Protein AF-F4BXW1-F1 (afdb_monomer)

Nearest PDB structures (foldseek):
  4xz7-assembly1_B  TM=4.860E-01  e=7.947E-03  Streptococcus suis
  1fie-assembly1_B  TM=6.203E-01  e=1.538E-01  Homo sapiens
  4kty-assembly2_B  TM=4.541E-01  e=5.961E-02  Homo sapiens
  8z4f-assembly1_A  TM=3.738E-01  e=2.176E-02  Methanobacterium phage psiM2
  6grf-assembly1_A  TM=3.512E-01  e=9.660E-01  Arabidopsis thaliana

Organism: Methanothrix soehngenii (strain ATCC 5969 / DSM 3671 / JCM 10134 / NBRC 1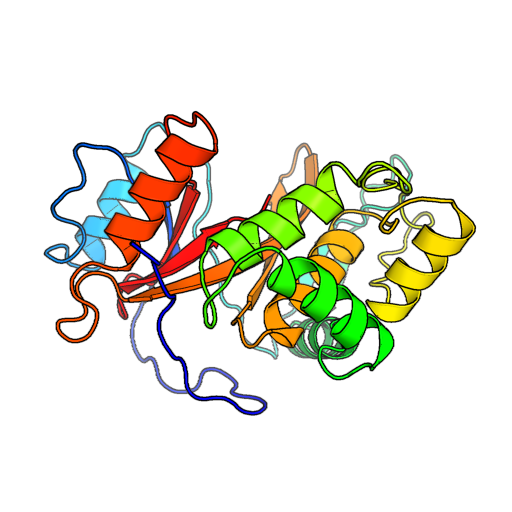03675 / OCM 69 / GP-6) (NCBI:txid990316)

Structure (mmCIF, N/CA/C/O backbone):
data_AF-F4BXW1-F1
#
_entry.id   AF-F4BXW1-F1
#
loop_
_atom_site.group_PDB
_atom_site.id
_atom_site.type_symbol
_atom_site.label_atom_id
_atom_site.label_alt_id
_atom_site.label_comp_id
_atom_site.label_asym_id
_atom_site.label_entity_id
_atom_site.label_seq_id
_atom_site.pdbx_PDB_ins_code
_atom_site.Cartn_x
_atom_site.Cartn_y
_atom_site.Cartn_z
_atom_site.occupancy
_atom_site.B_iso_or_equiv
_atom_site.auth_seq_id
_atom_site.auth_comp_id
_atom_site.auth_asym_id
_atom_site.auth_atom_id
_atom_site.pdbx_PDB_model_num
ATOM 1 N N . MET A 1 1 ? 0.390 -17.591 17.447 1.00 44.81 1 MET A N 1
ATOM 2 C CA . MET A 1 1 ? -1.033 -17.515 17.063 1.00 44.81 1 MET A CA 1
ATOM 3 C C . MET A 1 1 ? -1.053 -16.830 15.711 1.00 44.81 1 MET A C 1
ATOM 5 O O . MET A 1 1 ? -0.528 -15.732 15.636 1.00 44.81 1 MET A O 1
ATOM 9 N N . GLN A 1 2 ? -1.471 -17.510 14.642 1.00 54.12 2 GLN A N 1
ATOM 10 C CA . GLN A 1 2 ? -1.507 -16.909 13.300 1.00 54.12 2 GLN A CA 1
ATOM 11 C C . GLN A 1 2 ? -2.763 -16.050 13.179 1.00 54.12 2 GLN A C 1
ATOM 13 O O . GLN A 1 2 ? -3.851 -16.532 13.490 1.00 54.12 2 GLN A O 1
ATOM 18 N N . ILE A 1 3 ? -2.598 -14.793 12.767 1.00 73.19 3 ILE A N 1
ATOM 19 C CA . ILE A 1 3 ? -3.695 -13.841 12.593 1.00 73.19 3 ILE A CA 1
ATOM 20 C C . ILE A 1 3 ? -3.958 -13.724 11.090 1.00 73.19 3 ILE A C 1
ATOM 22 O O . ILE A 1 3 ? -3.140 -13.188 10.342 1.00 73.19 3 ILE A O 1
ATOM 26 N N . THR A 1 4 ? -5.057 -14.323 10.644 1.00 70.19 4 THR A N 1
ATOM 27 C CA . THR A 1 4 ? -5.521 -14.305 9.249 1.00 70.19 4 THR A CA 1
ATOM 28 C C . THR A 1 4 ? -6.257 -12.996 8.946 1.00 70.19 4 THR A C 1
ATOM 30 O O . THR A 1 4 ? -6.631 -12.300 9.882 1.00 70.19 4 THR A O 1
ATOM 33 N N . MET A 1 5 ? -6.477 -12.649 7.676 1.00 68.88 5 MET A N 1
ATOM 34 C CA . MET A 1 5 ? -7.379 -11.562 7.255 1.00 68.88 5 MET A CA 1
ATOM 35 C C . MET A 1 5 ? -8.730 -12.114 6.765 1.00 68.88 5 MET A C 1
ATOM 37 O O . MET A 1 5 ? -8.841 -13.294 6.411 1.00 68.88 5 MET A O 1
ATOM 41 N N . ALA A 1 6 ? -9.780 -11.287 6.784 1.00 55.44 6 ALA A N 1
ATOM 42 C CA . ALA A 1 6 ? -11.136 -11.702 6.416 1.00 55.44 6 ALA A CA 1
ATOM 43 C C . ALA A 1 6 ? -11.311 -11.921 4.899 1.00 55.44 6 ALA A C 1
ATOM 45 O O . ALA A 1 6 ? -10.621 -11.334 4.071 1.00 55.44 6 ALA A O 1
ATOM 46 N N . HIS A 1 7 ? -12.278 -12.765 4.530 1.00 46.22 7 HIS A N 1
ATOM 47 C CA . HIS A 1 7 ? -12.615 -13.062 3.137 1.00 46.22 7 HIS A CA 1
ATOM 48 C C . HIS A 1 7 ? -13.612 -12.033 2.579 1.00 46.22 7 HIS A C 1
ATOM 50 O O . HIS A 1 7 ? -14.738 -11.948 3.066 1.00 46.22 7 HIS A O 1
ATOM 56 N N . GLY A 1 8 ? -13.234 -11.324 1.513 1.00 38.97 8 GLY A N 1
ATOM 57 C CA . GLY A 1 8 ? -14.170 -10.771 0.528 1.00 38.97 8 GLY A CA 1
ATOM 58 C C . GLY A 1 8 ? -14.282 -11.736 -0.657 1.00 38.97 8 GLY A C 1
ATOM 59 O O . GLY A 1 8 ? -13.282 -12.310 -1.085 1.00 38.97 8 GLY A O 1
ATOM 60 N N . ALA A 1 9 ? -15.486 -11.988 -1.169 1.00 38.12 9 ALA A N 1
ATOM 61 C CA . ALA A 1 9 ? -15.665 -12.843 -2.343 1.00 38.12 9 ALA A CA 1
ATOM 62 C C . ALA A 1 9 ? -15.019 -12.210 -3.597 1.00 38.12 9 ALA A C 1
ATOM 64 O O . ALA A 1 9 ? -15.230 -11.035 -3.881 1.00 38.12 9 ALA A O 1
ATOM 65 N N . ILE A 1 10 ? -14.251 -13.002 -4.352 1.00 34.41 10 ILE A N 1
ATOM 66 C CA . ILE A 1 10 ? -13.549 -12.613 -5.590 1.00 34.41 10 ILE A CA 1
ATOM 67 C C . ILE A 1 10 ? -14.504 -12.717 -6.796 1.00 34.41 10 ILE A C 1
ATOM 69 O O . ILE A 1 10 ? -15.081 -13.786 -6.992 1.00 34.41 10 ILE A O 1
ATOM 73 N N . TRP A 1 11 ? -14.643 -11.655 -7.610 1.00 27.31 11 TRP A N 1
ATOM 74 C CA . TRP A 1 11 ? -14.198 -11.554 -9.027 1.00 27.31 11 TRP A CA 1
ATOM 75 C C . TRP A 1 11 ? -14.825 -10.335 -9.752 1.00 27.31 11 TRP A C 1
ATOM 77 O O . TRP A 1 11 ? -16.035 -10.156 -9.697 1.00 27.31 11 TRP A O 1
ATOM 87 N N . LEU A 1 12 ? -13.986 -9.582 -10.484 1.00 27.08 12 LEU A N 1
ATOM 88 C CA . LEU A 1 12 ? -14.267 -8.685 -11.627 1.00 27.08 12 LEU A CA 1
ATOM 89 C C . LEU A 1 12 ? -15.353 -7.583 -11.497 1.00 27.08 12 LEU A C 1
ATOM 91 O O . LEU A 1 12 ? -16.540 -7.868 -11.407 1.00 27.08 12 LEU A O 1
ATOM 95 N N . CYS A 1 13 ? -14.932 -6.318 -11.652 1.00 31.05 13 CYS A N 1
ATOM 96 C CA . CYS A 1 13 ? -15.749 -5.118 -11.907 1.00 31.05 13 CYS A CA 1
ATOM 97 C C . CYS A 1 13 ? -17.109 -5.042 -11.184 1.00 31.05 13 CYS A C 1
ATOM 99 O O . CYS A 1 13 ? -18.148 -5.381 -11.752 1.00 31.05 13 CYS A O 1
ATOM 101 N N . MET A 1 14 ? -17.135 -4.408 -10.012 1.00 23.27 14 MET A N 1
ATOM 102 C CA . MET A 1 14 ? -18.328 -3.679 -9.588 1.00 23.27 14 MET A CA 1
ATOM 103 C C . MET A 1 14 ? -18.001 -2.205 -9.405 1.00 23.27 14 MET A C 1
ATOM 105 O O . MET A 1 14 ? -17.394 -1.784 -8.428 1.00 23.27 14 MET A O 1
ATOM 109 N N . VAL A 1 15 ? -18.501 -1.423 -10.361 1.00 33.84 15 VAL A N 1
ATOM 110 C CA . VAL A 1 15 ? -19.106 -0.127 -10.064 1.00 33.84 15 VAL A CA 1
ATOM 111 C C . VAL A 1 15 ? -19.947 -0.304 -8.799 1.00 33.84 15 VAL A C 1
ATOM 113 O O . VAL A 1 15 ? -20.854 -1.140 -8.773 1.00 33.84 15 VAL A O 1
ATOM 116 N N . LEU A 1 16 ? -19.632 0.452 -7.750 1.00 26.27 16 LEU A N 1
ATOM 117 C CA . LEU A 1 16 ? -20.419 0.469 -6.526 1.00 26.27 16 LEU A CA 1
ATOM 118 C C . LEU A 1 16 ? -21.815 1.024 -6.870 1.00 26.27 16 LEU A C 1
ATOM 120 O O . LEU A 1 16 ? -21.996 2.224 -7.055 1.00 26.27 16 LEU A O 1
ATOM 124 N N . LEU A 1 17 ? -22.801 0.142 -7.032 1.00 34.06 17 LEU A N 1
ATOM 125 C CA . LEU A 1 17 ? -24.187 0.499 -7.343 1.00 34.06 17 LEU A CA 1
ATOM 126 C C . LEU A 1 17 ? -25.163 -0.159 -6.365 1.00 34.06 17 LEU A C 1
ATOM 128 O O . LEU A 1 17 ? -26.128 -0.748 -6.819 1.00 34.06 17 LEU A O 1
ATOM 132 N N . ILE A 1 18 ? -24.961 -0.032 -5.046 1.00 33.84 18 ILE A N 1
ATOM 133 C CA . ILE A 1 18 ? -26.062 0.200 -4.086 1.00 33.84 18 ILE A CA 1
ATOM 134 C C . ILE A 1 18 ? -25.499 0.872 -2.823 1.00 33.84 18 ILE A C 1
ATOM 136 O O . ILE A 1 18 ? -24.728 0.274 -2.084 1.00 33.84 18 ILE A O 1
ATOM 140 N N . GLY A 1 19 ? -25.932 2.103 -2.564 1.00 28.14 19 GLY A N 1
ATOM 141 C CA . GLY A 1 19 ? -25.645 2.845 -1.340 1.00 28.14 19 GLY A CA 1
ATOM 142 C C . GLY A 1 19 ? -26.381 4.177 -1.364 1.00 28.14 19 GLY A C 1
ATOM 143 O O . GLY A 1 19 ? -25.810 5.216 -1.661 1.00 28.14 19 GLY A O 1
ATOM 144 N N . SER A 1 20 ? -27.695 4.147 -1.146 1.00 38.25 20 SER A N 1
ATOM 145 C CA . SER A 1 20 ? -28.462 5.367 -0.881 1.00 38.25 20 SER A CA 1
ATOM 146 C C . SER A 1 20 ? -28.187 5.783 0.565 1.00 38.25 20 SER A C 1
ATOM 148 O O . SER A 1 20 ? -28.932 5.404 1.462 1.00 38.25 20 SER A O 1
ATOM 150 N N . GLY A 1 21 ? -27.086 6.489 0.804 1.00 36.72 21 GLY A N 1
ATOM 151 C CA . GLY A 1 21 ? -26.692 6.931 2.139 1.00 36.72 21 GLY A CA 1
ATOM 152 C C . GLY A 1 21 ? -25.333 7.613 2.105 1.00 36.72 21 GLY A C 1
ATOM 153 O O . GLY A 1 21 ? -24.470 7.233 1.329 1.00 36.72 21 GLY A O 1
ATOM 154 N N . SER A 1 22 ? -25.171 8.653 2.908 1.00 50.59 22 SER A N 1
ATOM 155 C CA . SER A 1 22 ? -24.004 9.531 3.014 1.00 50.59 22 SER A CA 1
ATOM 156 C C . SER A 1 22 ? -22.764 8.866 3.643 1.00 50.59 22 SER A C 1
ATOM 158 O O . SER A 1 22 ? -22.136 9.485 4.495 1.00 50.59 22 SER A O 1
ATOM 160 N N . ALA A 1 23 ? -22.448 7.616 3.295 1.00 55.94 23 ALA A N 1
ATOM 161 C CA . ALA A 1 23 ? -21.342 6.865 3.888 1.00 55.94 23 ALA A CA 1
ATOM 162 C C . ALA A 1 23 ? -20.007 7.585 3.643 1.00 55.94 23 ALA A C 1
ATOM 164 O O . ALA A 1 23 ? -19.639 7.839 2.493 1.00 55.94 23 ALA A O 1
ATOM 165 N N . ALA A 1 24 ? -19.289 7.918 4.714 1.00 73.06 24 ALA A N 1
ATOM 166 C CA . ALA A 1 24 ? -17.941 8.464 4.639 1.00 73.06 24 ALA A CA 1
ATOM 167 C C . ALA A 1 24 ? -16.903 7.350 4.827 1.00 73.06 24 ALA A C 1
ATOM 169 O O . ALA A 1 24 ? -17.068 6.487 5.691 1.00 73.06 24 ALA A O 1
ATOM 170 N N . ASP A 1 25 ? -15.827 7.392 4.046 1.00 80.69 25 ASP A N 1
ATOM 171 C CA . ASP A 1 25 ? -14.629 6.582 4.257 1.00 80.69 25 ASP A CA 1
ATOM 172 C C . ASP A 1 25 ? -13.573 7.456 4.938 1.00 80.69 25 ASP A C 1
ATOM 174 O O . ASP A 1 25 ? -12.980 8.350 4.322 1.00 80.69 25 ASP A O 1
ATOM 178 N N . VAL A 1 26 ? -13.436 7.292 6.253 1.00 80.19 26 VAL A N 1
ATOM 179 C CA . VAL A 1 26 ? -12.735 8.266 7.095 1.00 80.19 26 VAL A CA 1
ATOM 180 C C . VAL A 1 26 ? -11.395 7.723 7.577 1.00 80.19 26 VAL A C 1
ATOM 182 O O . VAL A 1 26 ? -11.319 6.564 7.995 1.00 80.19 26 VAL A O 1
ATOM 185 N N . PRO A 1 27 ? -10.334 8.553 7.575 1.00 80.81 27 PRO A N 1
ATOM 186 C CA . PRO A 1 27 ? -9.099 8.214 8.257 1.00 80.81 27 PRO A CA 1
ATOM 187 C C . PRO A 1 27 ? -9.386 7.852 9.711 1.00 80.81 27 PRO A C 1
ATOM 189 O O . PRO A 1 27 ? -10.183 8.504 10.390 1.00 80.81 27 PRO A O 1
ATOM 192 N N . PHE A 1 28 ? -8.722 6.814 10.192 1.00 80.50 28 PHE A N 1
ATOM 193 C CA . PHE A 1 28 ? -8.936 6.262 11.512 1.00 80.50 28 PHE A CA 1
ATOM 194 C C . PHE A 1 28 ? -7.615 5.770 12.104 1.00 80.50 28 PHE A C 1
ATOM 196 O O . PHE A 1 28 ? -6.837 5.072 11.452 1.00 80.50 28 PHE A O 1
ATOM 203 N N . VAL A 1 29 ? -7.353 6.131 13.361 1.00 79.81 29 VAL A N 1
ATOM 204 C CA . VAL A 1 29 ? -6.154 5.702 14.090 1.00 79.81 29 VAL A CA 1
ATOM 205 C C . VAL A 1 29 ? -6.587 4.898 15.297 1.00 79.81 29 VAL A C 1
ATOM 207 O O . VAL A 1 29 ? -7.123 5.435 16.268 1.00 79.81 29 VAL A O 1
ATOM 210 N N . PHE A 1 30 ? -6.297 3.604 15.261 1.00 74.25 30 PHE A N 1
ATOM 211 C CA . PHE A 1 30 ? -6.506 2.740 16.410 1.00 74.25 30 PHE A CA 1
ATOM 212 C C . PHE A 1 30 ? -5.462 3.060 17.481 1.00 74.25 30 PHE A C 1
ATOM 214 O O . PHE A 1 30 ? -4.269 2.797 17.311 1.00 74.25 30 PHE A O 1
ATOM 221 N N . ASN A 1 31 ? -5.895 3.568 18.632 1.00 68.19 31 ASN A N 1
ATOM 222 C CA . ASN A 1 31 ? -5.055 3.720 19.822 1.00 68.19 31 ASN A CA 1
ATOM 223 C C . ASN A 1 31 ? -5.553 2.794 20.950 1.00 68.19 31 ASN A C 1
ATOM 225 O O . ASN A 1 31 ? -6.639 2.221 20.861 1.00 68.19 31 ASN A O 1
ATOM 229 N N . GLN A 1 32 ? -4.775 2.646 22.025 1.00 50.38 32 GLN A N 1
ATOM 230 C CA . GLN A 1 32 ? -5.115 1.733 23.131 1.00 50.38 32 GLN A CA 1
ATOM 231 C C . GLN A 1 32 ? -6.463 2.054 23.822 1.00 50.38 32 GLN A C 1
ATOM 233 O O . GLN A 1 32 ? -7.016 1.197 24.502 1.00 50.38 32 GLN A O 1
ATOM 238 N N . SER A 1 33 ? -7.009 3.267 23.655 1.00 52.19 33 SER A N 1
ATOM 239 C CA . SER A 1 33 ? -8.270 3.708 24.276 1.00 52.19 33 SER A CA 1
ATOM 240 C C . SER A 1 33 ? -9.519 3.519 23.401 1.00 52.19 33 SER A C 1
ATOM 242 O O . SER A 1 33 ? -10.632 3.633 23.904 1.00 52.19 33 SER A O 1
ATOM 244 N N . THR A 1 34 ? -9.360 3.193 22.112 1.00 55.53 34 THR A N 1
ATOM 245 C CA . THR A 1 34 ? -10.466 3.080 21.132 1.00 55.53 34 THR A CA 1
ATOM 246 C C . THR A 1 34 ? -11.203 1.735 21.157 1.00 55.53 34 THR A C 1
ATOM 248 O O . THR A 1 34 ? -11.802 1.342 20.161 1.00 55.53 34 THR A O 1
ATOM 251 N N . SER A 1 35 ? -11.235 1.037 22.297 1.00 54.22 35 SER A N 1
ATOM 252 C CA . SER A 1 35 ? -11.815 -0.312 22.474 1.00 54.22 35 SER A CA 1
ATOM 253 C C . SER A 1 35 ? -13.335 -0.433 22.212 1.00 54.22 35 SER A C 1
ATOM 255 O O . SER A 1 35 ? -13.943 -1.452 22.532 1.00 54.22 35 SER A O 1
ATOM 257 N N . GLY A 1 36 ? -13.955 0.592 21.613 1.00 60.47 36 GLY A N 1
ATOM 258 C CA . GLY A 1 36 ? -15.382 0.715 21.326 1.00 60.47 36 GLY A CA 1
ATOM 259 C C . GLY A 1 36 ? -15.772 1.044 19.876 1.00 60.47 36 GLY A C 1
ATOM 260 O O . GLY A 1 36 ? -16.975 1.041 19.632 1.00 60.47 36 GLY A O 1
ATOM 261 N N . VAL A 1 37 ? -14.824 1.255 18.939 1.00 64.69 37 VAL A N 1
ATOM 262 C CA . VAL A 1 37 ? -14.933 0.901 17.494 1.00 64.69 37 VAL A CA 1
ATOM 263 C C . VAL A 1 37 ? -16.311 0.512 16.974 1.00 64.69 37 VAL A C 1
ATOM 265 O O . VAL A 1 37 ? -17.131 1.249 16.434 1.00 64.69 37 VAL A O 1
ATOM 268 N N . ALA A 1 38 ? -16.559 -0.754 17.217 1.00 65.56 38 ALA A N 1
ATOM 269 C CA . ALA A 1 38 ? -17.734 -1.485 16.841 1.00 65.56 38 ALA A CA 1
ATOM 270 C C . ALA A 1 38 ? -19.090 -0.935 17.280 1.00 65.56 38 ALA A C 1
ATOM 272 O O . ALA A 1 38 ? -20.097 -1.177 16.620 1.00 65.56 38 ALA A O 1
ATOM 273 N N . GLY A 1 39 ? -19.133 -0.290 18.444 1.00 70.88 39 GLY A N 1
ATOM 274 C CA . GLY A 1 39 ? -20.351 0.267 19.014 1.00 70.88 39 GLY A CA 1
ATOM 275 C C . GLY A 1 39 ? -20.685 1.645 18.454 1.00 70.88 39 GLY A C 1
ATOM 276 O O . GLY A 1 39 ? -21.735 2.190 18.791 1.00 70.88 39 GLY A O 1
ATOM 277 N N . TYR A 1 40 ? -19.803 2.226 17.636 1.00 77.94 40 TYR A N 1
ATOM 278 C CA . TYR A 1 40 ? -19.973 3.581 17.139 1.00 77.94 40 TYR A CA 1
ATOM 279 C C . TYR A 1 40 ? -20.882 3.616 15.913 1.00 77.94 40 TYR A C 1
ATOM 281 O O . TYR A 1 40 ? -20.725 2.880 14.936 1.00 77.94 40 TYR A O 1
ATOM 289 N N . THR A 1 41 ? -21.827 4.546 15.938 1.00 81.94 41 THR A N 1
ATOM 290 C CA . THR A 1 41 ? -22.593 4.970 14.758 1.00 81.94 41 THR A CA 1
ATOM 291 C C . THR A 1 41 ? -21.678 5.649 13.733 1.00 81.94 41 THR A C 1
ATOM 293 O O . THR A 1 41 ? -20.595 6.108 14.090 1.00 81.94 41 THR A O 1
ATOM 296 N N . SER A 1 42 ? -22.093 5.739 12.465 1.00 81.31 42 SER A N 1
ATOM 297 C CA . SER A 1 42 ? -21.328 6.438 11.413 1.00 81.31 42 SER A CA 1
ATOM 298 C C . SER A 1 42 ? -20.936 7.859 11.849 1.00 81.31 42 SER A C 1
ATOM 300 O O . SER A 1 42 ? -19.764 8.217 11.814 1.00 81.31 42 SER A O 1
ATOM 302 N N . ALA A 1 43 ? -21.886 8.602 12.431 1.00 82.00 43 ALA A N 1
ATOM 303 C CA . ALA A 1 43 ? -21.662 9.953 12.947 1.00 82.00 43 ALA A CA 1
ATOM 304 C C . ALA A 1 43 ? -20.638 10.026 14.093 1.00 82.00 43 ALA A C 1
ATOM 306 O O . ALA A 1 43 ? -19.915 11.009 14.207 1.00 82.00 43 ALA A O 1
ATOM 307 N N . GLN A 1 44 ? -20.565 9.008 14.958 1.00 82.94 44 GLN A N 1
ATOM 308 C CA . GLN A 1 44 ? -19.554 8.970 16.020 1.00 82.94 44 GLN A CA 1
ATOM 309 C C . GLN A 1 44 ? -18.154 8.742 15.451 1.00 82.94 44 GLN A C 1
ATOM 311 O O . GLN A 1 44 ? -17.211 9.365 15.918 1.00 82.94 44 GLN A O 1
ATOM 316 N N . ILE A 1 45 ? -18.021 7.907 14.419 1.00 80.81 45 ILE A N 1
ATOM 317 C CA . ILE A 1 45 ? -16.727 7.691 13.764 1.00 80.81 45 ILE A CA 1
ATOM 318 C C . ILE A 1 45 ? -16.273 8.961 13.023 1.00 80.81 45 ILE A C 1
ATOM 320 O O . ILE A 1 45 ? -15.117 9.358 13.145 1.00 80.81 45 ILE A O 1
ATOM 324 N N . GLU A 1 46 ? -17.176 9.649 12.321 1.00 81.44 46 GLU A N 1
ATOM 325 C CA . GLU A 1 46 ? -16.873 10.951 11.700 1.00 81.44 46 GLU A CA 1
ATOM 326 C C . GLU A 1 46 ? -16.488 12.015 12.745 1.00 81.44 46 GLU A C 1
ATOM 328 O O . GLU A 1 46 ? -15.548 12.792 12.554 1.00 81.44 46 GLU A O 1
ATOM 333 N N . GLN A 1 47 ? -17.183 12.049 13.886 1.00 81.81 47 GLN A N 1
ATOM 334 C CA . GLN A 1 47 ? -16.857 12.961 14.982 1.00 81.81 47 GLN A CA 1
ATOM 335 C C . GLN A 1 47 ? -15.467 12.670 15.572 1.00 81.81 47 GLN A C 1
ATOM 337 O O . GLN A 1 47 ? -14.719 13.600 15.883 1.00 81.81 47 GLN A O 1
ATOM 342 N N . ASP A 1 48 ? -15.099 11.399 15.703 1.00 80.00 48 ASP A N 1
ATOM 343 C CA . ASP A 1 48 ? -13.777 10.988 16.176 1.00 80.00 48 ASP A CA 1
ATOM 344 C C . ASP A 1 48 ? -12.672 11.373 15.187 1.00 80.00 48 ASP A C 1
ATOM 346 O O . ASP A 1 48 ? -11.640 11.899 15.606 1.00 80.00 48 ASP A O 1
ATOM 350 N N . HIS A 1 49 ? -12.901 11.214 13.878 1.00 80.25 49 HIS A N 1
ATOM 351 C CA . HIS A 1 49 ? -11.995 11.726 12.840 1.00 80.25 49 HIS A CA 1
ATOM 352 C C . HIS A 1 49 ? -11.773 13.237 12.989 1.00 80.25 49 HIS A C 1
ATOM 354 O O . HIS A 1 49 ? -10.633 13.686 13.109 1.00 80.25 49 HIS A O 1
ATOM 360 N N . THR A 1 50 ? -12.853 14.022 13.061 1.00 80.62 50 THR A N 1
ATOM 361 C CA . THR A 1 50 ? -12.767 15.495 13.100 1.00 80.62 50 THR A CA 1
ATOM 362 C C . THR A 1 50 ? -12.156 16.051 14.386 1.00 80.62 50 THR A C 1
ATOM 364 O O . THR A 1 50 ? -11.636 17.169 14.389 1.00 80.62 50 THR A O 1
ATOM 367 N N . THR A 1 51 ? -12.219 15.299 15.486 1.00 82.62 51 THR A N 1
ATOM 368 C CA . THR A 1 51 ? -11.677 15.715 16.789 1.00 82.62 51 THR A CA 1
ATOM 369 C C . THR A 1 51 ? -10.308 15.129 17.100 1.00 82.62 51 THR A C 1
ATOM 371 O O . THR A 1 51 ? -9.660 15.592 18.042 1.00 82.62 51 THR A O 1
ATOM 374 N N . SER A 1 52 ? -9.842 14.156 16.313 1.00 80.62 52 SER A N 1
ATOM 375 C CA . SER A 1 52 ? -8.542 13.525 16.497 1.00 80.62 52 SER A CA 1
ATOM 376 C C . SER A 1 52 ? -7.401 14.498 16.170 1.00 80.62 52 SER A C 1
ATOM 378 O O . SER A 1 52 ? -7.262 14.930 15.022 1.00 80.62 52 SER A O 1
ATOM 380 N N . PRO A 1 53 ? -6.512 14.805 17.136 1.00 82.56 53 PRO A N 1
ATOM 381 C CA . PRO A 1 53 ? -5.302 15.579 16.861 1.00 82.56 53 PRO A CA 1
ATOM 382 C C . PRO A 1 53 ? -4.377 14.887 15.851 1.00 82.56 53 PRO A C 1
ATOM 384 O O . PRO A 1 53 ? -3.644 15.559 15.133 1.00 82.56 53 PRO A O 1
ATOM 387 N N . ASP A 1 54 ? -4.431 13.554 15.786 1.00 81.25 54 ASP A N 1
ATOM 388 C CA . ASP A 1 54 ? -3.581 12.729 14.922 1.00 81.25 54 ASP A CA 1
ATOM 389 C C . ASP A 1 54 ? -4.028 12.725 13.460 1.00 81.25 54 ASP A C 1
ATOM 391 O O . ASP A 1 54 ? -3.248 12.371 12.579 1.00 81.25 54 ASP A O 1
ATOM 395 N N . LEU A 1 55 ? -5.280 13.111 13.211 1.00 80.75 55 LEU A N 1
ATOM 396 C CA . LEU A 1 55 ? -5.896 13.170 11.885 1.00 80.75 55 LEU A CA 1
ATOM 397 C C . LEU A 1 55 ? -6.215 14.608 11.468 1.00 80.75 55 LEU A C 1
ATOM 399 O O . LEU A 1 55 ? -6.879 14.840 10.456 1.00 80.75 55 LEU A O 1
ATOM 403 N N . ALA A 1 56 ? -5.727 15.590 12.229 1.00 77.88 56 ALA A N 1
ATOM 404 C CA . ALA A 1 56 ? -5.942 16.995 11.943 1.00 77.88 56 ALA A CA 1
ATOM 405 C C . ALA A 1 56 ? -5.416 17.346 10.541 1.00 77.88 56 ALA A C 1
ATOM 407 O O . ALA A 1 56 ? -4.220 17.278 10.264 1.00 77.88 56 ALA A O 1
ATOM 408 N N . GLY A 1 57 ? -6.331 17.745 9.654 1.00 72.44 57 GLY A N 1
ATOM 409 C CA . GLY A 1 57 ? -6.012 18.099 8.270 1.00 72.44 57 GLY A CA 1
ATOM 410 C C . GLY A 1 57 ? -5.947 16.923 7.291 1.00 72.44 57 GLY A C 1
ATOM 411 O O . GLY A 1 57 ? -5.704 17.169 6.111 1.00 72.44 57 GLY A O 1
ATOM 412 N N . VAL A 1 58 ? -6.198 15.684 7.731 1.00 77.62 58 VAL A N 1
AT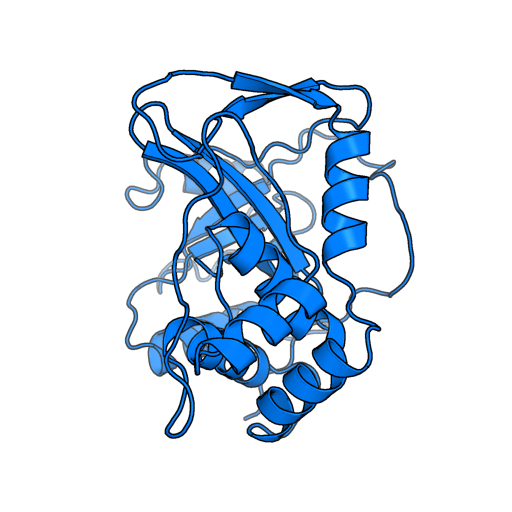OM 413 C CA . VAL A 1 58 ? -6.343 14.528 6.833 1.00 77.62 58 VAL A CA 1
ATOM 414 C C . VAL A 1 58 ? -7.781 14.502 6.300 1.00 77.62 58 VAL A C 1
ATOM 416 O O . VAL A 1 58 ? -8.717 14.354 7.093 1.00 77.62 58 VAL A O 1
ATOM 419 N N . PRO A 1 59 ? -8.000 14.689 4.986 1.00 75.81 59 PRO A N 1
ATOM 420 C CA . PRO A 1 59 ? -9.342 14.705 4.420 1.00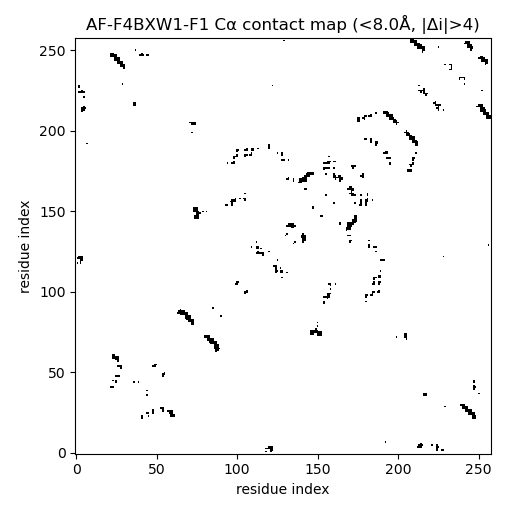 75.81 59 PRO A CA 1
ATOM 421 C C . PRO A 1 59 ? -9.981 13.311 4.437 1.00 75.81 59 PRO A C 1
ATOM 423 O O . PRO A 1 59 ? -9.295 12.295 4.455 1.00 75.81 59 PRO A O 1
ATOM 426 N N . ILE A 1 60 ? -11.312 13.288 4.396 1.00 81.25 60 ILE A N 1
ATOM 427 C CA . ILE A 1 60 ? -12.103 12.076 4.151 1.00 81.25 60 ILE A CA 1
ATOM 428 C C . ILE A 1 60 ? -11.838 11.596 2.718 1.00 81.25 60 ILE A C 1
ATOM 430 O O . ILE A 1 60 ? -11.714 12.420 1.805 1.00 81.25 60 ILE A O 1
ATOM 434 N N . VAL A 1 61 ? -11.774 10.280 2.515 1.00 81.25 61 VAL A N 1
ATOM 435 C CA . VAL A 1 61 ? -11.594 9.687 1.187 1.00 81.25 61 VAL A CA 1
ATOM 436 C C . VAL A 1 61 ? -12.887 9.841 0.391 1.00 81.25 61 VAL A C 1
ATOM 438 O O . VAL A 1 61 ? -13.964 9.410 0.801 1.00 81.25 61 VAL A O 1
ATOM 441 N N . SER A 1 62 ? -12.786 10.475 -0.774 1.00 79.50 62 SER A N 1
ATOM 442 C CA . SER A 1 62 ? -13.893 10.592 -1.722 1.00 79.50 62 SER A CA 1
ATOM 443 C C . SER A 1 62 ? -13.910 9.415 -2.694 1.00 79.50 62 SER A C 1
ATOM 445 O O . SER A 1 62 ? -12.863 9.048 -3.224 1.00 79.50 62 SER A O 1
ATOM 447 N N . SER A 1 63 ? -15.100 8.911 -3.022 1.00 80.50 63 SER A N 1
ATOM 448 C CA . SER A 1 63 ? -15.305 7.899 -4.067 1.00 80.50 63 SER A CA 1
ATOM 449 C C . SER A 1 63 ? -16.092 8.493 -5.244 1.00 80.50 63 SER A C 1
ATOM 451 O O . SER A 1 63 ? -17.302 8.277 -5.333 1.00 80.50 63 SER A O 1
ATOM 453 N N . PRO A 1 64 ? -15.447 9.281 -6.128 1.00 81.69 64 PRO A N 1
ATOM 454 C CA . PRO A 1 64 ? -16.126 9.908 -7.256 1.00 81.69 64 PRO A CA 1
ATOM 455 C C . PRO A 1 64 ? -16.650 8.864 -8.249 1.00 81.69 64 PRO A C 1
ATOM 457 O O . PRO A 1 64 ? -16.086 7.768 -8.412 1.00 81.69 64 PRO A O 1
ATOM 460 N N . SER A 1 65 ? -17.741 9.217 -8.926 1.00 83.94 65 SER A N 1
ATOM 461 C CA . SER A 1 65 ? -18.363 8.363 -9.935 1.00 83.94 65 SER A CA 1
ATOM 462 C C . SER A 1 65 ? -17.561 8.340 -11.241 1.00 83.94 65 SER A C 1
ATOM 464 O O . SER A 1 65 ? -16.794 9.245 -11.554 1.00 83.94 65 SER A O 1
ATOM 466 N N . ASP A 1 66 ? -17.706 7.270 -12.025 1.00 85.44 66 ASP A N 1
ATOM 467 C CA . ASP A 1 66 ? -16.834 7.008 -13.182 1.00 85.44 66 ASP A CA 1
ATOM 468 C C . ASP A 1 66 ? -16.942 8.047 -14.311 1.00 85.44 66 ASP A C 1
ATOM 470 O O . ASP A 1 66 ? -16.042 8.153 -15.147 1.00 85.44 66 ASP A O 1
ATOM 474 N N . ASN A 1 67 ? -18.038 8.805 -14.362 1.00 87.12 67 ASN A N 1
ATOM 475 C CA . ASN A 1 67 ? -18.247 9.874 -15.339 1.00 87.12 67 ASN A CA 1
ATOM 476 C C . ASN A 1 67 ? -17.665 11.226 -14.892 1.00 87.12 67 ASN A C 1
ATOM 478 O O . ASN A 1 67 ? -17.696 12.170 -15.680 1.00 87.12 67 ASN A O 1
ATOM 482 N N . GLU A 1 68 ? -17.146 11.329 -13.668 1.00 87.56 68 GLU A N 1
ATOM 483 C CA . GLU A 1 68 ? -16.479 12.529 -13.173 1.00 87.56 68 GLU A CA 1
ATOM 484 C C . GLU A 1 68 ? -15.047 12.640 -13.713 1.00 87.56 68 GLU A C 1
ATOM 486 O O . GLU A 1 68 ? -14.424 11.663 -14.148 1.00 87.56 68 GLU A O 1
ATOM 491 N N . SER A 1 69 ? -14.524 13.862 -13.670 1.00 85.69 69 SER A N 1
ATOM 492 C CA . SER A 1 69 ? -13.138 14.187 -13.995 1.00 85.69 69 SER A CA 1
ATOM 493 C C . SER A 1 69 ? -12.393 14.602 -12.735 1.00 85.69 69 SER A C 1
ATOM 495 O O . SER A 1 69 ? -12.935 15.331 -11.903 1.00 85.69 69 SER A O 1
ATOM 497 N N . LEU A 1 70 ? -11.130 14.197 -12.628 1.00 79.62 70 LEU A N 1
ATOM 498 C CA . LEU A 1 70 ? -10.235 14.610 -11.554 1.00 79.62 70 LEU A CA 1
ATOM 499 C C . LEU A 1 70 ? -9.041 15.366 -12.121 1.00 79.62 70 LEU A C 1
ATOM 501 O O . LEU A 1 70 ? -8.406 14.922 -13.076 1.00 79.62 70 LEU A O 1
ATOM 505 N N . GLU A 1 71 ? -8.714 16.495 -11.499 1.00 77.75 71 GLU A N 1
ATOM 506 C CA . GLU A 1 71 ? -7.455 17.188 -11.747 1.00 77.75 71 GLU A CA 1
ATOM 507 C C . GLU A 1 71 ? -6.331 16.533 -10.947 1.00 77.75 71 GLU A C 1
ATOM 509 O O . GLU A 1 71 ? -6.212 16.727 -9.730 1.00 77.75 71 GLU A O 1
ATOM 514 N N . ILE A 1 72 ? -5.483 15.788 -11.646 1.00 72.12 72 ILE A N 1
ATOM 515 C CA . ILE A 1 72 ? -4.327 15.118 -11.059 1.00 72.12 72 ILE A CA 1
ATOM 516 C C . ILE A 1 72 ? -3.105 16.024 -11.226 1.00 72.12 72 ILE A C 1
ATOM 518 O O . ILE A 1 72 ? -2.843 16.488 -12.340 1.00 72.12 72 ILE A O 1
ATOM 522 N N . PRO A 1 73 ? -2.367 16.341 -10.148 1.00 66.88 73 PRO A N 1
ATOM 523 C CA . PRO A 1 73 ? -1.107 17.063 -10.255 1.00 66.88 73 PRO A CA 1
ATOM 524 C C . PRO A 1 73 ? -0.111 16.252 -11.071 1.00 66.88 73 PRO A C 1
ATOM 526 O O . PRO A 1 73 ? 0.051 15.063 -10.830 1.00 66.88 73 PRO A O 1
ATOM 529 N N . ILE A 1 74 ? 0.607 16.903 -11.976 1.00 68.50 74 ILE A N 1
ATOM 530 C CA . ILE A 1 74 ? 1.731 16.259 -12.648 1.00 68.50 74 ILE A CA 1
ATOM 531 C C . ILE A 1 74 ? 2.918 16.236 -11.674 1.00 68.50 74 ILE A C 1
ATOM 533 O O . ILE A 1 74 ? 3.432 17.293 -11.299 1.00 68.50 74 ILE A O 1
ATOM 537 N N . THR A 1 75 ? 3.352 15.044 -11.269 1.00 62.56 75 THR A N 1
ATOM 538 C CA . THR A 1 75 ? 4.456 14.800 -10.315 1.00 62.56 75 THR A CA 1
ATOM 539 C C . THR A 1 75 ? 5.836 14.745 -10.992 1.00 62.56 75 THR A C 1
ATOM 541 O O . THR A 1 75 ? 6.864 14.919 -10.330 1.00 62.56 75 THR A O 1
ATOM 544 N N . GLY A 1 76 ? 5.890 14.608 -12.324 1.00 57.00 76 GLY A N 1
ATOM 545 C CA . GLY A 1 76 ? 7.122 14.551 -13.117 1.00 57.00 76 GLY A CA 1
ATOM 546 C C . GLY A 1 76 ? 7.994 15.823 -13.079 1.00 57.00 76 GLY A C 1
ATOM 547 O O . GLY A 1 76 ? 7.820 16.761 -13.861 1.00 57.00 76 GLY A O 1
ATOM 548 N N . GLY A 1 77 ? 9.007 15.834 -12.205 1.00 47.19 77 GLY A N 1
ATOM 549 C CA . GLY A 1 77 ? 10.354 16.376 -12.450 1.00 47.19 77 GLY A CA 1
ATOM 550 C C . GLY A 1 77 ? 10.534 17.817 -12.967 1.00 47.19 77 GLY A C 1
ATOM 551 O O . GLY A 1 77 ? 11.435 18.052 -13.781 1.00 47.19 77 GLY A O 1
ATOM 552 N N . GLY A 1 78 ? 9.757 18.808 -12.519 1.00 45.06 78 GLY A N 1
ATOM 553 C CA . GLY A 1 78 ? 10.011 20.227 -12.817 1.00 45.06 78 GLY A CA 1
ATOM 554 C C . GLY A 1 78 ? 9.092 21.188 -12.058 1.00 45.06 78 GLY A C 1
ATOM 555 O O . GLY A 1 78 ? 8.003 20.811 -11.661 1.00 45.06 78 GLY A O 1
ATOM 556 N N . SER A 1 79 ? 9.493 22.456 -11.887 1.00 42.81 79 SER A N 1
ATOM 557 C CA . SER A 1 79 ? 8.699 23.515 -11.219 1.00 42.81 79 SER A CA 1
ATOM 558 C C . SER A 1 79 ? 7.403 23.921 -11.954 1.00 42.81 79 SER A C 1
ATOM 560 O O . SER A 1 79 ? 6.877 25.010 -11.729 1.00 42.81 79 SER A O 1
ATOM 562 N N . GLY A 1 80 ? 6.915 23.094 -12.881 1.00 47.94 80 GLY A N 1
ATOM 563 C CA . GLY A 1 80 ? 5.686 23.328 -13.624 1.00 47.94 80 GLY A CA 1
ATOM 564 C C . GLY A 1 80 ? 4.483 22.846 -12.825 1.00 47.94 80 GLY A C 1
ATOM 565 O O . GLY A 1 80 ? 4.259 21.651 -12.706 1.00 47.94 80 GLY A O 1
ATOM 566 N N . SER A 1 81 ? 3.692 23.787 -12.314 1.00 53.31 81 SER A N 1
ATOM 567 C CA . SER A 1 81 ? 2.363 23.533 -11.752 1.00 53.31 81 SER A CA 1
ATOM 568 C C . SER A 1 81 ? 1.385 23.198 -12.884 1.00 53.31 81 SER A C 1
ATOM 570 O O . SER A 1 81 ? 0.656 24.072 -13.352 1.00 53.31 81 SER A O 1
ATOM 572 N N . GLY A 1 82 ? 1.413 21.958 -13.371 1.00 61.84 82 GLY A N 1
ATOM 573 C CA . GLY A 1 82 ? 0.423 21.430 -14.307 1.00 61.84 82 GLY A CA 1
ATOM 574 C C . GLY A 1 82 ? -0.531 20.473 -13.601 1.00 61.84 82 GLY A C 1
ATOM 575 O O . GLY A 1 82 ? -0.102 19.669 -12.776 1.00 61.84 82 GLY A O 1
ATOM 576 N N . THR A 1 83 ? -1.817 20.554 -13.926 1.00 67.56 83 THR A N 1
ATOM 577 C CA . THR A 1 83 ? -2.786 19.495 -13.641 1.00 67.56 83 THR A CA 1
ATOM 578 C C . THR A 1 83 ? -3.168 18.824 -14.954 1.00 67.56 83 THR A C 1
ATOM 580 O O . THR A 1 83 ? -3.251 19.481 -15.995 1.00 67.56 83 THR A O 1
ATOM 583 N N . GLN A 1 84 ? -3.374 17.512 -14.919 1.00 72.25 84 GLN A N 1
ATOM 584 C CA . GLN A 1 84 ? -4.004 16.777 -16.002 1.00 72.25 84 GLN A CA 1
ATOM 585 C C . GLN A 1 84 ? -5.407 16.385 -15.557 1.00 72.25 84 GLN A C 1
ATOM 587 O O . GLN A 1 84 ? -5.584 15.745 -14.522 1.00 72.25 84 GLN A O 1
ATOM 592 N N . GLU A 1 85 ? -6.406 16.778 -16.338 1.00 81.75 85 GLU A N 1
ATOM 593 C CA . GLU A 1 85 ? -7.759 16.269 -16.164 1.00 81.75 85 GLU A CA 1
ATOM 594 C C . GLU A 1 85 ? -7.799 14.825 -16.676 1.00 81.75 85 GLU A C 1
ATOM 596 O O . GLU A 1 85 ? -7.519 14.574 -17.852 1.00 81.75 85 GLU A O 1
ATOM 601 N N . LYS A 1 86 ? -8.111 13.873 -15.794 1.00 81.94 86 LYS A N 1
ATOM 602 C CA . LYS A 1 86 ? -8.342 12.472 -16.167 1.00 81.94 86 LYS A CA 1
ATOM 603 C C . LYS A 1 86 ? -9.777 12.087 -15.823 1.00 81.94 86 LYS A C 1
ATOM 605 O O . LYS A 1 86 ? -10.268 12.410 -14.741 1.00 81.94 86 LYS A O 1
ATOM 610 N N . ASN A 1 87 ? -10.446 11.374 -16.727 1.00 91.31 87 ASN A N 1
ATOM 611 C CA . ASN A 1 87 ? -11.726 10.751 -16.409 1.00 91.31 87 ASN A CA 1
ATOM 612 C C . ASN A 1 87 ? -11.508 9.654 -15.353 1.00 91.31 87 ASN A C 1
ATOM 614 O O . ASN A 1 87 ? -10.619 8.813 -15.499 1.00 91.31 87 ASN A O 1
ATOM 618 N N . ILE A 1 88 ? -12.334 9.647 -14.306 1.00 88.06 88 ILE A N 1
ATOM 619 C CA . ILE A 1 88 ? -12.202 8.712 -13.182 1.00 88.06 88 ILE A CA 1
ATOM 620 C C . ILE A 1 88 ? -12.332 7.258 -13.637 1.00 88.06 88 ILE A C 1
ATOM 622 O O . ILE A 1 88 ? -11.518 6.419 -13.254 1.00 88.06 88 ILE A O 1
ATOM 626 N N . GLY A 1 89 ? -13.325 6.942 -14.471 1.00 89.06 89 GLY A N 1
ATOM 627 C CA . GLY A 1 89 ? -13.526 5.580 -14.962 1.00 89.06 89 GLY A CA 1
ATOM 628 C C . GLY A 1 89 ? -12.358 5.075 -15.815 1.00 89.06 89 GLY A C 1
ATOM 629 O O . GLY A 1 89 ? -11.987 3.905 -15.731 1.00 89.06 89 GLY A O 1
ATOM 630 N N . GLU A 1 90 ? -11.763 5.939 -16.638 1.00 91.06 90 GLU A N 1
ATOM 631 C CA . GLU A 1 90 ? -10.562 5.618 -17.421 1.00 91.06 90 GLU A CA 1
ATOM 632 C C . GLU A 1 90 ? -9.329 5.422 -16.544 1.00 91.06 90 GLU A C 1
ATOM 634 O O . GLU A 1 90 ? -8.561 4.486 -16.778 1.00 91.06 90 GLU A O 1
ATOM 639 N N . LEU A 1 91 ? -9.158 6.257 -15.521 1.00 90.50 91 LEU A N 1
ATOM 640 C CA . LEU A 1 91 ? -8.061 6.134 -14.571 1.00 90.50 91 LEU A CA 1
ATOM 641 C C . LEU A 1 91 ? -8.142 4.825 -13.783 1.00 90.50 91 LEU A C 1
ATOM 643 O O . LEU A 1 91 ? -7.151 4.103 -13.738 1.00 90.50 91 LEU A O 1
ATOM 647 N N . LYS A 1 92 ? -9.322 4.482 -13.247 1.00 91.50 92 LYS A N 1
ATOM 648 C CA . LYS A 1 92 ? -9.559 3.199 -12.561 1.00 91.50 92 LYS A CA 1
ATOM 649 C C . LYS A 1 92 ? -9.179 2.025 -13.460 1.00 91.50 92 LYS A C 1
ATOM 651 O O . LYS A 1 92 ? -8.321 1.233 -13.100 1.00 91.50 92 LYS A O 1
ATOM 656 N N . ARG A 1 93 ? -9.708 1.988 -14.692 1.00 92.88 93 ARG A N 1
ATOM 657 C CA . ARG A 1 93 ? -9.359 0.947 -15.678 1.00 92.88 93 ARG A CA 1
ATOM 658 C C . ARG A 1 93 ? -7.866 0.898 -15.994 1.00 92.88 93 ARG A C 1
ATOM 660 O O . ARG A 1 93 ? -7.343 -0.179 -16.261 1.00 92.88 93 ARG A O 1
ATOM 667 N N . THR A 1 94 ? -7.203 2.053 -16.021 1.00 94.44 94 THR A N 1
ATOM 668 C CA . THR A 1 94 ? -5.761 2.127 -16.263 1.00 94.44 94 THR A CA 1
ATOM 669 C C . THR A 1 94 ? -5.006 1.484 -15.110 1.00 94.44 94 THR A C 1
ATOM 671 O O . THR A 1 94 ? -4.246 0.558 -15.366 1.00 94.44 94 THR A O 1
ATOM 674 N N . LEU A 1 95 ? -5.249 1.917 -13.871 1.00 94.69 95 LEU A N 1
ATOM 675 C CA . LEU A 1 95 ? -4.597 1.374 -12.678 1.00 94.69 95 LEU A CA 1
ATOM 676 C C . LEU A 1 95 ? -4.874 -0.126 -12.523 1.00 94.69 95 LEU A C 1
ATOM 678 O O . LEU A 1 95 ? -3.923 -0.895 -12.425 1.00 94.69 95 LEU A O 1
ATOM 682 N N . ASP A 1 96 ? -6.136 -0.555 -12.635 1.00 94.56 96 ASP A N 1
ATOM 683 C CA . ASP A 1 96 ? -6.534 -1.969 -12.554 1.00 94.56 96 ASP A CA 1
ATOM 684 C C . ASP A 1 96 ? -5.757 -2.835 -13.559 1.00 94.56 96 ASP A C 1
ATOM 686 O O . ASP A 1 96 ? -5.290 -3.928 -13.241 1.00 94.56 96 ASP A O 1
ATOM 690 N N . ALA A 1 97 ? -5.569 -2.334 -14.785 1.00 97.19 97 ALA A N 1
ATOM 691 C CA . ALA A 1 97 ? -4.809 -3.040 -15.810 1.00 97.19 97 ALA A CA 1
ATOM 692 C C . ALA A 1 97 ? -3.301 -3.107 -15.512 1.00 97.19 97 ALA A C 1
ATOM 694 O O . ALA A 1 97 ? -2.634 -4.009 -16.018 1.00 97.19 97 ALA A O 1
ATOM 695 N N . ARG A 1 98 ? -2.748 -2.169 -14.728 1.00 98.25 98 ARG A N 1
ATOM 696 C CA . ARG A 1 98 ? -1.319 -2.136 -14.379 1.00 98.25 98 ARG A CA 1
ATOM 697 C C . ARG A 1 98 ? -0.950 -3.042 -13.205 1.00 98.25 98 ARG A C 1
ATOM 699 O O . ARG A 1 98 ? 0.214 -3.426 -13.120 1.00 98.25 98 ARG A O 1
ATOM 706 N N . VAL A 1 99 ? -1.906 -3.420 -12.352 1.00 98.31 99 VAL A N 1
ATOM 707 C CA . VAL A 1 99 ? -1.664 -4.289 -11.184 1.00 98.31 99 VAL A CA 1
ATOM 708 C C . VAL A 1 99 ? -1.228 -5.703 -11.601 1.00 98.31 99 VAL A C 1
ATOM 710 O O . VAL A 1 99 ? -0.300 -6.244 -11.021 1.00 98.31 99 VAL A O 1
ATOM 713 N N . GLU A 1 100 ? -1.815 -6.305 -12.639 1.00 98.00 100 GLU A N 1
ATOM 714 C CA . GLU A 1 100 ? -1.391 -7.619 -13.178 1.00 98.00 100 GLU A CA 1
ATOM 715 C C . GLU A 1 100 ? -1.165 -8.755 -12.130 1.00 98.00 100 GLU A C 1
ATOM 717 O O . GLU A 1 100 ? -0.131 -9.438 -12.173 1.00 98.00 100 GLU A O 1
ATOM 722 N N . PRO A 1 101 ? -2.096 -9.027 -11.192 1.00 97.25 101 PRO A N 1
ATOM 723 C CA . PRO A 1 101 ? -1.863 -9.997 -10.109 1.00 97.25 101 PRO A CA 1
ATOM 724 C C . PRO A 1 101 ? -1.774 -11.464 -10.585 1.00 97.25 101 PRO A C 1
ATOM 726 O O . PRO A 1 101 ? -1.351 -12.358 -9.849 1.00 97.25 101 PRO A O 1
ATOM 729 N N . ASP A 1 102 ? -2.186 -11.748 -11.821 1.00 97.19 102 ASP A N 1
ATOM 730 C CA . ASP A 1 102 ? -2.081 -13.059 -12.464 1.00 97.19 102 ASP A CA 1
ATOM 731 C C . ASP A 1 102 ? -0.848 -13.195 -13.373 1.00 97.19 102 ASP A C 1
ATOM 733 O O . ASP A 1 102 ? -0.589 -14.283 -13.902 1.00 97.19 102 ASP A O 1
ATOM 737 N N . ASN A 1 103 ? -0.046 -12.135 -13.530 1.00 98.62 103 ASN A N 1
ATOM 738 C CA . ASN A 1 103 ? 1.203 -12.208 -14.275 1.00 98.62 103 ASN A CA 1
ATOM 739 C C . ASN A 1 103 ? 2.167 -13.179 -13.570 1.00 98.62 103 ASN A C 1
ATOM 741 O O . ASN A 1 103 ? 2.485 -12.969 -12.398 1.00 98.62 103 ASN A O 1
ATOM 745 N N . PRO A 1 104 ? 2.690 -14.215 -14.257 1.00 98.44 104 PRO A N 1
ATOM 746 C CA . PRO A 1 104 ? 3.485 -15.257 -13.611 1.00 98.44 104 PRO A CA 1
ATOM 747 C C . PRO A 1 104 ? 4.681 -14.732 -12.815 1.00 98.44 104 PRO A C 1
ATOM 749 O O . PRO A 1 104 ? 4.976 -15.261 -11.755 1.00 98.44 104 PRO A O 1
ATOM 752 N N . ARG A 1 105 ? 5.345 -13.665 -13.280 1.00 97.69 105 ARG A N 1
ATOM 753 C CA . ARG A 1 105 ? 6.507 -13.103 -12.574 1.00 97.69 105 ARG A CA 1
ATOM 754 C C . ARG A 1 105 ? 6.117 -12.374 -11.299 1.00 97.69 105 ARG A C 1
ATOM 756 O O . ARG A 1 105 ? 6.770 -12.555 -10.279 1.00 97.69 105 ARG A O 1
ATOM 763 N N . VAL A 1 106 ? 5.055 -11.575 -11.368 1.00 98.69 106 VAL A N 1
ATOM 764 C CA . VAL A 1 106 ? 4.492 -10.880 -10.203 1.00 98.69 106 VAL A CA 1
ATOM 765 C C . VAL A 1 106 ? 4.038 -11.913 -9.175 1.00 98.69 106 VAL A C 1
ATOM 767 O O . VAL A 1 106 ? 4.407 -11.837 -8.004 1.00 98.69 106 VAL A O 1
ATOM 770 N N . ARG A 1 107 ? 3.312 -12.936 -9.636 1.00 98.31 107 ARG A N 1
ATOM 771 C CA . ARG A 1 107 ? 2.816 -14.020 -8.796 1.00 98.31 107 ARG A CA 1
ATOM 772 C C . ARG A 1 107 ? 3.937 -14.818 -8.137 1.00 98.31 107 ARG A C 1
ATOM 774 O O . ARG A 1 107 ? 3.851 -15.085 -6.941 1.00 98.31 107 ARG A O 1
ATOM 781 N N . ASP A 1 108 ? 4.960 -15.211 -8.891 1.00 98.38 108 ASP A N 1
ATOM 782 C CA . ASP A 1 108 ? 6.085 -15.990 -8.366 1.00 98.38 108 ASP A CA 1
ATOM 783 C C . ASP A 1 108 ? 6.837 -15.207 -7.280 1.00 98.38 108 ASP A C 1
ATOM 785 O O . ASP A 1 108 ? 7.109 -15.756 -6.209 1.00 98.38 108 ASP A O 1
ATOM 789 N N . GLU A 1 109 ? 7.103 -13.916 -7.508 1.00 98.19 109 GLU A N 1
ATOM 790 C CA . GLU A 1 109 ? 7.740 -13.040 -6.518 1.00 98.19 109 GLU A CA 1
ATOM 791 C C . GLU A 1 109 ? 6.887 -12.940 -5.243 1.00 98.19 109 GLU A C 1
ATOM 793 O O . GLU A 1 109 ? 7.379 -13.167 -4.136 1.00 98.19 109 GLU A O 1
ATOM 798 N N . ALA A 1 110 ? 5.584 -12.685 -5.392 1.00 98.25 110 ALA A N 1
ATOM 799 C CA . ALA A 1 110 ? 4.659 -12.577 -4.269 1.00 98.25 110 ALA A CA 1
ATOM 800 C C . ALA A 1 110 ? 4.589 -13.867 -3.438 1.00 98.25 110 ALA A C 1
ATOM 802 O O . ALA A 1 110 ? 4.616 -13.825 -2.206 1.00 98.25 110 ALA A O 1
ATOM 803 N N . VAL A 1 111 ? 4.550 -15.027 -4.102 1.00 97.56 111 VAL A N 1
ATOM 804 C CA . VAL A 1 111 ? 4.543 -16.338 -3.443 1.00 97.56 111 VAL A CA 1
ATOM 805 C C . VAL A 1 111 ? 5.839 -16.566 -2.669 1.00 97.56 111 VAL A C 1
ATOM 807 O O . VAL A 1 111 ? 5.782 -17.017 -1.528 1.00 97.56 111 VAL A O 1
ATOM 810 N N . VAL A 1 112 ? 7.003 -16.233 -3.235 1.00 97.12 112 VAL A N 1
ATOM 811 C CA . VAL A 1 112 ? 8.293 -16.375 -2.536 1.00 97.12 112 VAL A CA 1
ATOM 812 C C . VAL A 1 112 ? 8.346 -15.510 -1.276 1.00 97.12 112 VAL A C 1
ATOM 814 O O . VAL A 1 112 ? 8.820 -15.974 -0.237 1.00 97.12 112 VAL A O 1
ATOM 817 N N . LEU A 1 113 ? 7.839 -14.277 -1.342 1.00 97.69 113 LEU A N 1
ATOM 818 C CA . LEU A 1 113 ? 7.760 -13.387 -0.182 1.00 97.69 113 LEU A CA 1
ATOM 819 C C . LEU A 1 113 ? 6.802 -13.939 0.879 1.00 97.69 113 LEU A C 1
ATOM 821 O O . LEU A 1 113 ? 7.175 -14.036 2.047 1.00 97.69 113 LEU A O 1
ATOM 825 N N . ALA A 1 114 ? 5.612 -14.384 0.473 1.00 97.06 114 ALA A N 1
ATOM 826 C CA . ALA A 1 114 ? 4.617 -14.931 1.389 1.00 97.06 114 ALA A CA 1
ATOM 827 C C . ALA A 1 114 ? 5.055 -16.252 2.041 1.00 97.06 114 ALA A C 1
ATOM 829 O O . ALA A 1 114 ? 4.800 -16.454 3.223 1.00 97.06 114 ALA A O 1
ATOM 830 N N . LEU A 1 115 ? 5.767 -17.133 1.327 1.00 96.31 115 LEU A N 1
ATOM 831 C CA . LEU A 1 115 ? 6.226 -18.433 1.846 1.00 96.31 115 LEU A CA 1
ATOM 832 C C . LEU A 1 115 ? 7.223 -18.329 3.011 1.00 96.31 115 LEU A C 1
ATOM 834 O O . LEU A 1 115 ? 7.459 -19.326 3.698 1.00 96.31 115 LEU A O 1
ATOM 838 N N . LYS A 1 116 ? 7.780 -17.140 3.273 1.00 94.75 116 LYS A N 1
ATOM 839 C CA . LYS A 1 116 ? 8.565 -16.865 4.488 1.00 94.75 116 LYS A CA 1
ATOM 840 C C . LYS A 1 116 ? 7.716 -16.990 5.760 1.00 94.75 116 LYS A C 1
ATOM 842 O O . LYS A 1 116 ? 8.265 -17.252 6.830 1.00 94.75 116 LYS A O 1
ATOM 847 N N . TYR A 1 117 ? 6.396 -16.844 5.633 1.00 94.31 117 TYR A N 1
ATOM 848 C CA . TYR A 1 117 ? 5.441 -16.845 6.733 1.00 94.31 117 TYR A CA 1
ATOM 849 C C . TYR A 1 117 ? 4.334 -17.879 6.480 1.00 94.31 117 TYR A C 1
ATOM 851 O O . TYR A 1 117 ? 3.621 -17.812 5.475 1.00 94.31 117 TYR A O 1
ATOM 859 N N . PRO A 1 118 ? 4.178 -18.881 7.363 1.00 88.25 118 PRO A N 1
ATOM 860 C CA . PRO A 1 118 ? 3.157 -19.901 7.186 1.00 88.25 118 PRO A CA 1
ATOM 861 C C . PRO A 1 118 ? 1.756 -19.308 7.373 1.00 88.25 118 PRO A C 1
ATOM 863 O O . PRO A 1 118 ? 1.569 -18.388 8.165 1.00 88.25 118 PRO A O 1
ATOM 866 N N . GLY A 1 119 ? 0.756 -19.930 6.749 1.00 85.88 119 GLY A N 1
ATOM 867 C CA . GLY A 1 119 ? -0.650 -19.532 6.862 1.00 85.88 119 GLY A CA 1
ATOM 868 C C . GLY A 1 119 ? -1.231 -19.063 5.532 1.00 85.88 119 GLY A C 1
ATOM 869 O O . GLY A 1 119 ? -0.532 -18.973 4.524 1.00 85.88 119 GLY A O 1
ATOM 870 N N . GLU A 1 120 ? -2.534 -18.803 5.528 1.00 82.19 120 GLU A N 1
ATOM 871 C CA . GLU A 1 120 ? -3.241 -18.237 4.382 1.00 82.19 120 GLU A CA 1
ATOM 872 C C . GLU A 1 120 ? -3.648 -16.800 4.715 1.00 82.19 120 GLU A C 1
ATOM 874 O O . GLU A 1 120 ? -4.361 -16.586 5.698 1.00 82.19 120 GLU A O 1
ATOM 879 N N . LYS A 1 121 ? -3.212 -15.836 3.889 1.00 80.62 121 LYS A N 1
ATOM 880 C CA . LYS A 1 121 ? -3.610 -14.418 3.961 1.00 80.62 121 LYS A CA 1
ATOM 881 C C . LYS A 1 121 ? -3.399 -13.828 5.355 1.00 80.62 121 LYS A C 1
ATOM 883 O O . LYS A 1 121 ? -4.317 -13.274 5.960 1.00 80.62 121 LYS A O 1
ATOM 888 N N . THR A 1 122 ? -2.210 -14.010 5.904 1.00 92.75 122 THR A N 1
ATOM 889 C CA . THR A 1 122 ? -1.856 -13.492 7.227 1.00 92.75 122 THR A CA 1
ATOM 890 C C . THR A 1 122 ? -1.207 -12.116 7.106 1.00 92.75 122 THR A C 1
ATOM 892 O O . THR A 1 122 ? -0.570 -11.799 6.101 1.00 92.75 122 THR A O 1
ATOM 895 N N . ILE A 1 123 ? -1.356 -11.273 8.132 1.00 95.38 123 ILE A N 1
ATOM 896 C CA . ILE A 1 123 ? -0.792 -9.913 8.096 1.00 95.38 123 ILE A CA 1
ATOM 897 C C . ILE A 1 123 ? 0.742 -9.914 7.955 1.00 95.38 123 ILE A C 1
ATOM 899 O O . ILE A 1 123 ? 1.306 -9.038 7.306 1.00 95.38 123 ILE A O 1
ATOM 903 N N . ASP A 1 124 ? 1.434 -10.921 8.487 1.00 95.94 124 ASP A N 1
ATOM 904 C CA . ASP A 1 124 ? 2.888 -11.056 8.362 1.00 95.94 124 ASP A CA 1
ATOM 905 C C . ASP A 1 124 ? 3.355 -11.349 6.923 1.00 95.94 124 ASP A C 1
ATOM 907 O O . ASP A 1 124 ? 4.446 -10.918 6.552 1.00 95.94 124 ASP A O 1
ATOM 911 N N . GLN A 1 125 ? 2.523 -11.970 6.076 1.00 97.56 125 GLN A N 1
ATOM 912 C CA . GLN A 1 125 ? 2.785 -12.083 4.634 1.00 97.56 125 GLN A CA 1
ATOM 913 C C . GLN A 1 125 ? 2.747 -10.708 3.958 1.00 97.56 125 GLN A C 1
ATOM 915 O O . GLN A 1 125 ? 3.610 -10.405 3.136 1.00 97.56 125 GLN A O 1
ATOM 920 N N . ILE A 1 126 ? 1.796 -9.851 4.345 1.00 97.81 126 ILE A N 1
ATOM 921 C CA . ILE A 1 126 ? 1.701 -8.477 3.831 1.00 97.81 126 ILE A CA 1
ATOM 922 C C . ILE A 1 126 ? 2.889 -7.637 4.303 1.00 97.81 126 ILE A C 1
ATOM 924 O O . ILE A 1 126 ? 3.523 -6.965 3.491 1.00 97.81 126 ILE A O 1
ATOM 928 N N . VAL A 1 127 ? 3.244 -7.728 5.590 1.00 97.12 127 VAL A N 1
ATOM 929 C CA . VAL A 1 127 ? 4.437 -7.063 6.138 1.00 97.12 127 VAL A CA 1
ATOM 930 C C . VAL A 1 127 ? 5.698 -7.544 5.426 1.00 97.12 127 VAL A C 1
ATOM 932 O O . VAL A 1 127 ? 6.547 -6.727 5.093 1.00 97.12 127 VAL A O 1
ATOM 935 N N . SER A 1 128 ? 5.804 -8.836 5.096 1.00 97.62 128 SER A N 1
ATOM 936 C CA . SER A 1 128 ? 6.935 -9.347 4.317 1.00 97.62 128 SER A CA 1
ATOM 937 C C . SER A 1 128 ? 7.063 -8.705 2.939 1.00 97.62 128 SER A C 1
ATOM 939 O O . SER A 1 128 ? 8.185 -8.535 2.461 1.00 97.62 128 SER A O 1
ATOM 941 N N . ILE A 1 129 ? 5.940 -8.431 2.272 1.00 98.44 129 ILE A N 1
ATOM 942 C CA . ILE A 1 129 ? 5.929 -7.773 0.964 1.00 98.44 129 ILE A CA 1
ATOM 943 C C . ILE A 1 129 ? 6.332 -6.306 1.134 1.00 98.44 129 ILE A C 1
ATOM 945 O O . ILE A 1 129 ? 7.246 -5.851 0.448 1.00 98.44 129 ILE A O 1
ATOM 949 N N . TYR A 1 130 ? 5.712 -5.602 2.086 1.00 97.88 130 TYR A N 1
ATOM 950 C CA . TYR A 1 130 ? 6.016 -4.201 2.386 1.00 97.88 130 TYR A CA 1
ATOM 951 C C . TYR A 1 130 ? 7.499 -4.003 2.726 1.00 97.88 130 TYR A C 1
ATOM 953 O O . TYR A 1 130 ? 8.183 -3.194 2.098 1.00 97.88 130 TYR A O 1
ATOM 961 N N . ASP A 1 131 ? 8.026 -4.790 3.669 1.00 97.31 131 ASP A N 1
ATOM 962 C CA . ASP A 1 131 ? 9.417 -4.699 4.113 1.00 97.31 131 ASP A CA 1
ATOM 963 C C . ASP A 1 131 ? 10.392 -4.979 2.972 1.00 97.31 131 ASP A C 1
ATOM 965 O O . ASP A 1 131 ? 11.421 -4.309 2.870 1.00 97.31 131 ASP A O 1
ATOM 969 N N . TYR A 1 132 ? 10.074 -5.939 2.102 1.00 98.25 132 TYR A N 1
ATOM 970 C CA . TYR A 1 132 ? 10.897 -6.239 0.938 1.00 98.25 132 TYR A CA 1
ATOM 971 C C . TYR A 1 132 ? 10.895 -5.088 -0.067 1.00 98.25 132 TYR A C 1
ATOM 973 O O . TYR A 1 132 ? 11.968 -4.655 -0.483 1.00 98.25 132 TYR A O 1
ATOM 981 N N . LEU A 1 133 ? 9.729 -4.540 -0.423 1.00 98.38 133 LEU A N 1
ATOM 982 C CA . LEU A 1 133 ? 9.668 -3.404 -1.346 1.00 98.38 133 LEU A CA 1
ATOM 983 C C . LEU A 1 133 ? 10.390 -2.173 -0.780 1.00 98.38 133 LEU A C 1
ATOM 985 O O . LEU A 1 133 ? 11.139 -1.505 -1.495 1.00 98.38 133 LEU A O 1
ATOM 989 N N . LYS A 1 134 ? 10.228 -1.899 0.516 1.00 96.56 134 LYS A N 1
ATOM 990 C CA . LYS A 1 134 ? 10.847 -0.747 1.179 1.00 96.56 134 LYS A CA 1
ATOM 991 C C . LYS A 1 134 ? 12.357 -0.903 1.343 1.00 96.56 134 LYS A C 1
ATOM 993 O O . LYS A 1 134 ? 13.115 0.003 1.001 1.00 96.56 134 LYS A O 1
ATOM 998 N N . ASN A 1 135 ? 12.803 -2.045 1.860 1.00 97.38 135 ASN A N 1
ATOM 999 C CA . ASN A 1 135 ? 14.170 -2.214 2.360 1.00 97.38 135 ASN A CA 1
ATOM 1000 C C . ASN A 1 135 ? 15.043 -3.111 1.475 1.00 97.38 135 ASN A C 1
ATOM 1002 O O . ASN A 1 135 ? 16.270 -2.993 1.502 1.00 97.38 135 ASN A O 1
ATOM 1006 N N . GLY A 1 136 ? 14.433 -3.971 0.663 1.00 97.62 136 GLY A N 1
ATOM 1007 C CA . GLY A 1 136 ? 15.121 -5.009 -0.090 1.00 97.62 136 GLY A CA 1
ATOM 1008 C C . GLY A 1 136 ? 15.480 -6.219 0.763 1.00 97.62 136 GLY A C 1
ATOM 1009 O O . GLY A 1 136 ? 14.808 -6.540 1.744 1.00 97.62 136 GLY A O 1
ATOM 1010 N N . ASP A 1 137 ? 16.544 -6.910 0.367 1.00 96.00 137 ASP A N 1
ATOM 1011 C CA . ASP A 1 137 ? 17.111 -8.043 1.090 1.00 96.00 137 ASP A CA 1
ATOM 1012 C C . ASP A 1 137 ? 18.644 -8.089 0.945 1.00 96.00 137 ASP A C 1
ATOM 1014 O O . ASP A 1 137 ? 19.290 -7.110 0.573 1.00 96.00 137 ASP A O 1
ATOM 1018 N N . GLU A 1 138 ? 19.259 -9.225 1.274 1.00 95.50 138 GLU A N 1
ATOM 1019 C CA . GLU A 1 138 ? 20.711 -9.410 1.169 1.00 95.50 138 GLU A CA 1
ATOM 1020 C C . GLU A 1 138 ? 21.255 -9.330 -0.271 1.00 95.50 138 GLU A C 1
ATOM 1022 O O . GLU A 1 138 ? 22.446 -9.084 -0.469 1.00 95.50 138 GLU A O 1
ATOM 1027 N N . SER A 1 139 ? 20.399 -9.534 -1.274 1.00 94.62 139 SER A N 1
ATOM 1028 C CA . SER A 1 139 ? 20.757 -9.608 -2.693 1.00 94.62 139 SER A CA 1
ATOM 1029 C C . SER A 1 139 ? 20.362 -8.353 -3.477 1.00 94.62 139 SER A C 1
ATOM 1031 O O . SER A 1 139 ? 21.086 -7.925 -4.385 1.00 94.62 139 SER A O 1
ATOM 1033 N N . LYS A 1 140 ? 19.237 -7.730 -3.114 1.00 96.44 140 LYS A N 1
ATOM 1034 C CA . LYS A 1 140 ? 18.646 -6.581 -3.804 1.00 96.44 140 LYS A CA 1
ATOM 1035 C C . LYS A 1 140 ? 18.478 -5.410 -2.849 1.00 96.44 140 LYS A C 1
ATOM 1037 O O . LYS A 1 140 ? 18.049 -5.564 -1.712 1.00 96.44 140 LYS A O 1
ATOM 1042 N N . LYS A 1 141 ? 18.744 -4.203 -3.346 1.00 98.12 141 LYS A N 1
ATOM 1043 C CA . LYS A 1 141 ? 18.396 -2.968 -2.629 1.00 98.12 141 LYS A CA 1
ATOM 1044 C C . LYS A 1 141 ? 16.875 -2.786 -2.584 1.00 98.12 141 LYS A C 1
ATOM 1046 O O . LYS A 1 141 ? 16.191 -3.245 -3.497 1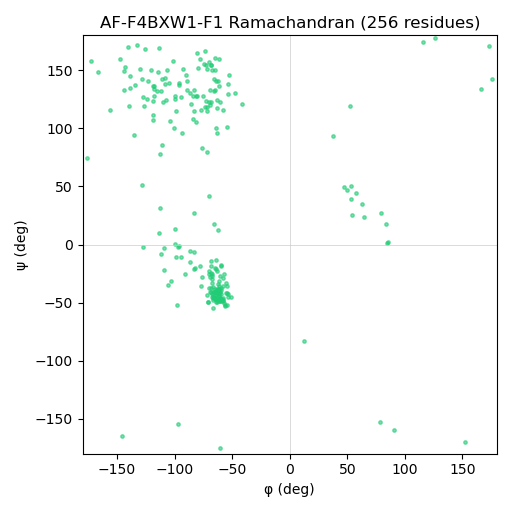.00 98.12 141 LYS A O 1
ATOM 1051 N N . GLY A 1 142 ? 16.378 -2.059 -1.584 1.00 97.69 142 GLY A N 1
ATOM 1052 C CA . GLY A 1 142 ? 14.995 -1.572 -1.549 1.00 97.69 142 GLY A CA 1
ATOM 1053 C C . GLY A 1 142 ? 14.647 -0.638 -2.710 1.00 97.69 142 GLY A C 1
ATOM 1054 O O . GLY A 1 142 ? 15.448 -0.445 -3.632 1.00 97.69 142 GLY A O 1
ATOM 1055 N N . TRP A 1 143 ? 13.438 -0.079 -2.670 1.00 98.25 143 TRP A N 1
ATOM 1056 C CA . TRP A 1 143 ? 12.859 0.698 -3.764 1.00 98.25 143 TRP A CA 1
ATOM 1057 C C . TRP A 1 143 ? 13.796 1.758 -4.357 1.00 98.25 143 TRP A C 1
ATOM 1059 O O . TRP A 1 143 ? 14.378 2.582 -3.646 1.00 98.25 143 TRP A O 1
ATOM 1069 N N . GLY A 1 144 ? 13.913 1.768 -5.685 1.00 96.50 144 GLY A N 1
ATOM 1070 C CA . GLY A 1 144 ? 14.630 2.805 -6.421 1.00 96.50 144 GLY A CA 1
ATOM 1071 C C . GLY A 1 144 ? 13.691 3.916 -6.881 1.00 96.50 144 GLY A C 1
ATOM 1072 O O . GLY A 1 144 ? 13.099 3.789 -7.949 1.00 96.50 144 GLY A O 1
ATOM 1073 N N . TYR A 1 145 ? 13.590 5.012 -6.121 1.00 94.88 145 TYR A N 1
ATOM 1074 C CA . TYR A 1 145 ? 12.720 6.131 -6.499 1.00 94.88 145 TYR A CA 1
ATOM 1075 C C . TYR A 1 145 ? 13.242 6.862 -7.744 1.00 94.88 145 TYR A C 1
ATOM 1077 O O . TYR A 1 145 ? 14.367 7.375 -7.746 1.00 94.88 145 TYR A O 1
ATOM 1085 N N . VAL A 1 146 ? 12.418 6.939 -8.789 1.00 92.81 146 VAL A N 1
ATOM 1086 C CA . VAL A 1 146 ? 12.719 7.649 -10.038 1.00 92.81 146 VAL A CA 1
ATOM 1087 C C . VAL A 1 146 ? 11.462 8.375 -10.492 1.00 92.81 146 VAL A C 1
ATOM 1089 O O . VAL A 1 146 ? 10.462 7.734 -10.762 1.00 92.81 146 VAL A O 1
ATOM 1092 N N . SER A 1 147 ? 11.526 9.703 -10.586 1.00 89.25 147 SER A N 1
ATOM 1093 C CA . SER A 1 147 ? 10.406 10.504 -11.083 1.00 89.25 147 SER A CA 1
ATOM 1094 C C . SER A 1 147 ? 10.138 10.267 -12.562 1.00 89.25 147 SER A C 1
ATOM 1096 O O . SER A 1 147 ? 11.076 10.113 -13.355 1.00 89.25 147 SER A O 1
ATOM 1098 N N . ASP A 1 148 ? 8.874 10.414 -12.929 1.00 89.31 148 ASP A N 1
ATOM 1099 C CA . ASP A 1 148 ? 8.447 10.428 -14.314 1.00 89.31 148 ASP A CA 1
ATOM 1100 C C . ASP A 1 148 ? 9.044 11.561 -15.160 1.00 89.31 148 ASP A C 1
ATOM 1102 O O . ASP A 1 148 ? 9.492 12.604 -14.645 1.00 89.31 148 ASP A O 1
ATOM 1106 N N . PRO A 1 149 ? 9.039 11.398 -16.500 1.00 85.00 149 PRO A N 1
ATOM 1107 C CA . PRO A 1 149 ? 9.346 12.480 -17.414 1.00 85.00 149 PRO A CA 1
ATOM 1108 C C . PRO A 1 149 ? 8.486 13.717 -17.143 1.00 85.00 149 PRO A C 1
ATOM 1110 O O . PRO A 1 149 ? 7.307 13.648 -16.808 1.00 85.00 149 PRO A O 1
ATOM 1113 N N . ARG A 1 150 ? 9.074 14.894 -17.364 1.00 77.25 150 ARG A N 1
ATOM 1114 C CA . ARG A 1 150 ? 8.379 16.170 -17.159 1.00 77.25 150 ARG A CA 1
ATOM 1115 C C . ARG A 1 150 ? 7.058 16.234 -17.910 1.00 77.25 150 ARG A C 1
ATOM 1117 O O . ARG A 1 150 ? 7.048 16.079 -19.130 1.00 77.25 150 ARG A O 1
ATOM 1124 N N . GLY A 1 151 ? 5.993 16.610 -17.206 1.00 71.00 151 GLY A N 1
ATOM 1125 C CA . GLY A 1 151 ? 4.687 16.800 -17.836 1.00 71.00 151 GLY A CA 1
ATOM 1126 C C . GLY A 1 151 ? 3.861 15.520 -17.966 1.00 71.00 151 GLY A C 1
ATOM 1127 O O . GLY A 1 151 ? 2.792 15.583 -18.568 1.00 71.00 151 GLY A O 1
ATOM 1128 N N . ILE A 1 152 ? 4.362 14.383 -17.475 1.00 77.50 152 ILE A N 1
ATOM 1129 C CA . ILE A 1 152 ? 3.764 13.060 -17.662 1.00 77.50 152 ILE A CA 1
ATOM 1130 C C . ILE A 1 152 ? 3.663 12.362 -16.305 1.00 77.50 152 ILE A C 1
ATOM 1132 O O . ILE A 1 152 ? 4.435 12.655 -15.396 1.00 77.50 152 ILE A O 1
ATOM 1136 N N . ASP A 1 153 ? 2.654 11.509 -16.222 1.00 81.62 153 ASP A N 1
ATOM 1137 C CA . ASP A 1 153 ? 2.282 10.647 -15.109 1.00 81.62 153 ASP A CA 1
ATOM 1138 C C . ASP A 1 153 ? 1.985 9.278 -15.759 1.00 81.62 153 ASP A C 1
ATOM 1140 O O . ASP A 1 153 ? 0.928 9.103 -16.390 1.00 81.62 153 ASP A O 1
ATOM 1144 N N . ASP A 1 154 ? 2.998 8.408 -15.796 1.00 89.06 154 ASP A N 1
ATOM 1145 C CA . ASP A 1 154 ? 3.067 7.131 -16.520 1.00 89.06 154 ASP A CA 1
ATOM 1146 C C . ASP A 1 154 ? 3.061 5.940 -15.558 1.00 89.06 154 ASP A C 1
ATOM 1148 O O . ASP A 1 154 ? 4.087 5.343 -15.261 1.00 89.06 154 ASP A O 1
ATOM 1152 N N . PHE A 1 155 ? 1.855 5.521 -15.185 1.00 93.50 155 PHE A N 1
ATOM 1153 C CA . PHE A 1 155 ? 1.600 4.328 -14.379 1.00 93.50 155 PHE A CA 1
ATOM 1154 C C . PHE A 1 155 ? 2.226 3.060 -14.983 1.00 93.50 155 PHE A C 1
ATOM 1156 O O . PHE A 1 155 ? 1.644 2.474 -15.907 1.00 93.50 155 PHE A O 1
ATOM 1163 N N . MET A 1 156 ? 3.369 2.568 -14.497 1.00 97.25 156 MET A N 1
ATOM 1164 C CA . MET A 1 156 ? 3.977 1.356 -15.059 1.00 97.25 156 MET A CA 1
ATOM 1165 C C . MET A 1 156 ? 3.190 0.096 -14.697 1.00 97.25 156 MET A C 1
ATOM 1167 O O . MET A 1 156 ? 2.557 -0.023 -13.658 1.00 97.25 156 MET A O 1
ATOM 1171 N N . PHE A 1 157 ? 3.257 -0.901 -15.580 1.00 98.69 157 PHE A N 1
ATOM 1172 C CA . PHE A 1 157 ? 2.801 -2.256 -15.267 1.00 98.69 157 PHE A CA 1
ATOM 1173 C C . PHE A 1 157 ? 3.656 -2.865 -14.140 1.00 98.69 157 PHE A C 1
ATOM 1175 O O . PHE A 1 157 ? 4.883 -2.741 -14.173 1.00 98.69 157 PHE A O 1
ATOM 1182 N N . ALA A 1 158 ? 3.059 -3.605 -13.205 1.00 98.75 158 ALA A N 1
ATOM 1183 C CA . ALA A 1 158 ? 3.775 -4.232 -12.090 1.00 98.75 158 ALA A CA 1
ATOM 1184 C C . ALA A 1 158 ? 4.954 -5.108 -12.560 1.00 98.75 158 ALA A C 1
ATOM 1186 O O . ALA A 1 158 ? 6.068 -5.024 -12.032 1.00 98.75 158 ALA A O 1
ATOM 1187 N N . ASN A 1 159 ? 4.763 -5.898 -13.623 1.00 98.56 159 ASN A N 1
ATOM 1188 C CA . ASN A 1 159 ? 5.841 -6.703 -14.206 1.00 98.56 159 ASN A CA 1
ATOM 1189 C C . ASN A 1 159 ? 6.937 -5.845 -14.870 1.00 98.56 159 ASN A C 1
ATOM 1191 O O . ASN A 1 159 ? 8.105 -6.242 -14.908 1.00 98.56 159 ASN A O 1
ATOM 1195 N N . GLN A 1 160 ? 6.604 -4.666 -15.402 1.00 98.44 160 GLN A N 1
ATOM 1196 C CA . GLN A 1 160 ? 7.608 -3.721 -15.902 1.00 98.44 160 GLN A CA 1
ATOM 1197 C C . GLN A 1 160 ? 8.467 -3.182 -14.753 1.00 98.44 160 GLN A C 1
ATOM 1199 O O . GLN A 1 160 ? 9.696 -3.205 -14.869 1.00 98.44 160 GLN A O 1
ATOM 1204 N N . THR A 1 161 ? 7.844 -2.782 -13.646 1.00 98.19 161 THR A N 1
ATOM 1205 C CA . THR A 1 161 ? 8.513 -2.294 -12.433 1.00 98.19 161 THR A CA 1
ATOM 1206 C C . THR A 1 161 ? 9.477 -3.331 -11.853 1.00 98.19 161 THR A C 1
ATOM 1208 O O . THR A 1 161 ? 10.651 -3.018 -11.631 1.00 98.19 161 THR A O 1
ATOM 1211 N N . LEU A 1 162 ? 9.043 -4.592 -11.711 1.00 97.81 162 LEU A N 1
ATOM 1212 C CA . LEU A 1 162 ? 9.909 -5.693 -11.256 1.00 97.81 162 LEU A CA 1
ATOM 1213 C C . LEU A 1 162 ? 11.125 -5.884 -12.169 1.00 97.81 162 LEU A C 1
ATOM 1215 O O . LEU A 1 162 ? 12.267 -5.908 -11.709 1.00 97.81 162 LEU A O 1
ATOM 1219 N N . ARG A 1 163 ? 10.907 -5.948 -13.489 1.00 97.81 163 ARG A N 1
ATOM 1220 C CA . ARG A 1 163 ? 11.996 -6.106 -14.467 1.00 97.81 163 ARG A CA 1
ATOM 1221 C C . ARG A 1 163 ? 12.991 -4.950 -14.445 1.00 97.81 163 ARG A C 1
ATOM 1223 O O . ARG A 1 163 ? 14.177 -5.156 -14.713 1.00 97.81 163 ARG A O 1
ATOM 1230 N N . ASN A 1 164 ? 12.522 -3.729 -14.207 1.00 97.25 164 ASN A N 1
ATOM 1231 C CA . ASN A 1 164 ? 13.396 -2.569 -14.068 1.00 97.25 164 ASN A CA 1
ATOM 1232 C C . ASN A 1 164 ? 14.260 -2.702 -12.810 1.00 97.25 164 ASN A C 1
ATOM 1234 O O . ASN A 1 164 ? 15.477 -2.520 -12.898 1.00 97.25 164 ASN A O 1
ATOM 1238 N N . GLY A 1 165 ? 13.655 -3.115 -11.692 1.00 96.75 165 GLY A N 1
ATOM 1239 C CA . GLY A 1 165 ? 14.358 -3.400 -10.445 1.00 96.75 165 GLY A CA 1
ATOM 1240 C C . GLY A 1 165 ? 15.456 -4.449 -10.608 1.00 96.75 165 GLY A C 1
ATOM 1241 O O . GLY A 1 165 ? 16.616 -4.192 -10.284 1.00 96.75 165 GLY A O 1
ATOM 1242 N N . GLU A 1 166 ? 15.138 -5.590 -11.223 1.00 94.75 166 GLU A N 1
ATOM 1243 C CA . GLU A 1 166 ? 16.102 -6.664 -11.506 1.00 94.75 166 GLU A CA 1
ATOM 1244 C C . GLU A 1 166 ? 17.332 -6.157 -12.271 1.00 94.75 166 GLU A C 1
ATOM 1246 O O . GLU A 1 166 ? 18.472 -6.455 -11.914 1.00 94.75 166 GLU A O 1
ATOM 1251 N N . ARG A 1 167 ? 17.116 -5.342 -13.311 1.00 96.69 167 ARG A N 1
ATOM 1252 C CA . ARG A 1 167 ? 18.198 -4.767 -14.128 1.00 96.69 167 ARG A CA 1
ATOM 1253 C C . ARG A 1 167 ? 19.052 -3.758 -13.361 1.00 96.69 167 ARG A C 1
ATOM 1255 O O . ARG A 1 167 ? 20.204 -3.546 -13.738 1.00 96.69 167 ARG A O 1
ATOM 1262 N N . ALA A 1 168 ? 18.493 -3.136 -12.326 1.00 96.69 168 ALA A N 1
ATOM 1263 C CA . ALA A 1 168 ? 19.148 -2.152 -11.470 1.00 96.69 168 ALA A CA 1
ATOM 1264 C C . ALA A 1 168 ? 19.660 -2.736 -10.136 1.00 96.69 168 ALA A C 1
ATOM 1266 O O . ALA A 1 168 ? 20.260 -2.008 -9.340 1.00 96.69 168 ALA A O 1
ATOM 1267 N N . ASN A 1 169 ? 19.473 -4.040 -9.900 1.00 96.81 169 ASN A N 1
ATOM 1268 C CA . ASN A 1 169 ? 19.763 -4.719 -8.635 1.00 96.81 169 ASN A CA 1
ATOM 1269 C C . ASN A 1 169 ? 19.013 -4.117 -7.423 1.00 96.81 169 ASN A C 1
ATOM 1271 O O . ASN A 1 169 ? 19.584 -3.919 -6.342 1.00 96.81 169 ASN A O 1
ATOM 1275 N N . CYS A 1 170 ? 17.727 -3.827 -7.616 1.00 97.19 170 CYS A N 1
ATOM 1276 C CA . CYS A 1 170 ? 16.768 -3.480 -6.571 1.00 97.19 170 CYS A CA 1
ATOM 1277 C C . CYS A 1 170 ? 15.459 -4.270 -6.733 1.00 97.19 170 CYS A C 1
ATOM 1279 O O . CYS A 1 170 ? 15.267 -4.996 -7.707 1.00 97.19 170 CYS A O 1
ATOM 1281 N N . VAL A 1 171 ? 14.570 -4.169 -5.750 1.00 97.75 171 VAL A N 1
ATOM 1282 C CA . VAL A 1 171 ? 13.268 -4.867 -5.737 1.00 97.75 171 VAL A CA 1
ATOM 1283 C C . VAL A 1 171 ? 12.265 -4.331 -6.761 1.00 97.75 171 VAL A C 1
ATOM 1285 O O . VAL A 1 171 ? 11.359 -5.041 -7.176 1.00 97.75 171 VAL A O 1
ATOM 1288 N N . GLY A 1 172 ? 12.451 -3.086 -7.189 1.00 97.81 172 GLY A N 1
ATOM 1289 C CA . GLY A 1 172 ? 11.588 -2.343 -8.097 1.00 97.81 172 GLY A CA 1
ATOM 1290 C C . GLY A 1 172 ? 12.071 -0.897 -8.182 1.00 97.81 172 GLY A C 1
ATOM 1291 O O . GLY A 1 172 ? 12.965 -0.488 -7.429 1.00 97.81 172 GLY A O 1
ATOM 1292 N N . GLY A 1 173 ? 11.518 -0.122 -9.107 1.00 95.50 173 GLY A N 1
ATOM 1293 C CA . GLY A 1 173 ? 11.825 1.298 -9.197 1.00 95.50 173 GLY A CA 1
ATOM 1294 C C . GLY A 1 173 ? 10.857 2.043 -10.099 1.00 95.50 173 GLY A C 1
ATOM 1295 O O . GLY A 1 173 ? 10.352 1.466 -11.062 1.00 95.50 173 GLY A O 1
ATOM 1296 N N . GLY A 1 174 ? 10.638 3.304 -9.755 1.00 95.62 174 GLY A N 1
ATOM 1297 C CA . GLY A 1 174 ? 9.541 4.145 -10.222 1.00 95.62 174 GLY A CA 1
ATOM 1298 C C . GLY A 1 174 ? 9.218 5.200 -9.166 1.00 95.62 174 GLY A C 1
ATOM 1299 O O . GLY A 1 174 ? 9.987 5.347 -8.204 1.00 95.62 174 GLY A O 1
ATOM 1300 N N . ASP A 1 175 ? 8.118 5.921 -9.315 1.00 93.50 175 ASP A N 1
ATOM 1301 C CA . ASP A 1 175 ? 7.678 6.900 -8.319 1.00 93.50 175 ASP A CA 1
ATOM 1302 C C . ASP A 1 175 ? 6.606 6.324 -7.363 1.00 93.50 175 ASP A C 1
ATOM 1304 O O . ASP A 1 175 ? 6.624 5.123 -7.067 1.00 93.50 175 ASP A O 1
ATOM 1308 N N . CYS A 1 176 ? 5.755 7.170 -6.772 1.00 93.69 176 CYS A N 1
ATOM 1309 C CA . CYS A 1 176 ? 4.745 6.744 -5.807 1.00 93.69 176 CYS A CA 1
ATOM 1310 C C . CYS A 1 176 ? 3.674 5.824 -6.409 1.00 93.69 176 CYS A C 1
ATOM 1312 O O . CYS A 1 176 ? 3.261 4.871 -5.744 1.00 93.69 176 CYS A O 1
ATOM 1314 N N . ASP A 1 177 ? 3.230 6.062 -7.646 1.00 94.25 177 ASP A N 1
ATOM 1315 C CA . ASP A 1 177 ? 2.160 5.244 -8.220 1.00 94.25 177 ASP A CA 1
ATOM 1316 C C . ASP A 1 177 ? 2.672 3.883 -8.689 1.00 94.25 177 ASP A C 1
ATOM 1318 O O . ASP A 1 177 ? 2.013 2.875 -8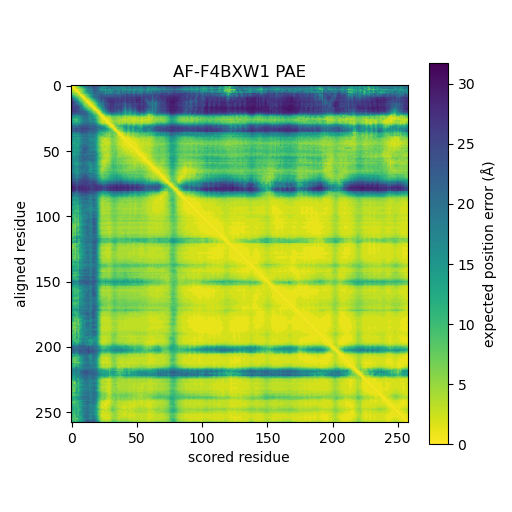.439 1.00 94.25 177 ASP A O 1
ATOM 1322 N N . ASP A 1 178 ? 3.894 3.814 -9.215 1.00 97.81 178 ASP A N 1
ATOM 1323 C CA . ASP A 1 178 ? 4.552 2.553 -9.549 1.00 97.81 178 ASP A CA 1
ATOM 1324 C C . ASP A 1 178 ? 4.748 1.666 -8.314 1.00 97.81 178 ASP A C 1
ATOM 1326 O O . ASP A 1 178 ? 4.605 0.438 -8.384 1.00 97.81 178 ASP A O 1
ATOM 1330 N N . PHE A 1 179 ? 5.080 2.286 -7.172 1.00 98.06 179 PHE A N 1
ATOM 1331 C CA . PHE A 1 179 ? 5.170 1.597 -5.885 1.00 98.06 179 PHE A CA 1
ATOM 1332 C C . PHE A 1 179 ? 3.805 1.065 -5.465 1.00 98.06 179 PHE A C 1
ATOM 1334 O O . PHE A 1 179 ? 3.687 -0.120 -5.148 1.00 98.06 179 PHE A O 1
ATOM 1341 N N . ALA A 1 180 ? 2.769 1.907 -5.508 1.00 98.19 180 ALA A N 1
ATOM 1342 C CA . ALA A 1 180 ? 1.410 1.512 -5.157 1.00 98.19 180 ALA A CA 1
ATOM 1343 C C . ALA A 1 180 ? 0.884 0.391 -6.072 1.00 98.19 180 ALA A C 1
ATOM 1345 O O . ALA A 1 180 ? 0.271 -0.573 -5.611 1.00 98.19 180 ALA A O 1
ATOM 1346 N N . ILE A 1 181 ? 1.160 0.454 -7.373 1.00 98.75 181 ILE A N 1
ATOM 1347 C CA . ILE A 1 181 ? 0.766 -0.580 -8.334 1.00 98.75 181 ILE A CA 1
ATOM 1348 C C . ILE A 1 181 ? 1.459 -1.903 -8.006 1.00 98.75 181 ILE A C 1
ATOM 1350 O O . ILE A 1 181 ? 0.781 -2.926 -7.894 1.00 98.75 181 ILE A O 1
ATOM 1354 N N . LEU A 1 182 ? 2.782 -1.909 -7.802 1.00 98.75 182 LEU A N 1
ATOM 1355 C CA . LEU A 1 182 ? 3.504 -3.146 -7.497 1.00 98.75 182 LEU A CA 1
ATOM 1356 C C . LEU A 1 182 ? 3.154 -3.703 -6.105 1.00 98.75 182 LEU A C 1
ATOM 1358 O O . LEU A 1 182 ? 3.016 -4.916 -5.954 1.00 98.75 182 LEU A O 1
ATOM 1362 N N . MET A 1 183 ? 2.951 -2.852 -5.097 1.00 98.75 183 MET A N 1
ATOM 1363 C CA . MET A 1 183 ? 2.492 -3.292 -3.775 1.00 98.75 183 MET A CA 1
ATOM 1364 C C . MET A 1 183 ? 1.113 -3.960 -3.867 1.00 98.75 183 MET A C 1
ATOM 1366 O O . MET A 1 183 ? 0.933 -5.070 -3.360 1.00 98.75 183 MET A O 1
ATOM 1370 N N . SER A 1 184 ? 0.171 -3.340 -4.586 1.00 98.75 184 SER A N 1
ATOM 1371 C CA . SER A 1 184 ? -1.163 -3.903 -4.852 1.00 98.75 184 SER A CA 1
ATOM 1372 C C . SER A 1 184 ? -1.060 -5.256 -5.558 1.00 98.75 184 SER A C 1
ATOM 1374 O O . SER A 1 184 ? -1.648 -6.245 -5.124 1.00 98.75 184 SER A O 1
ATOM 1376 N N . ALA A 1 185 ? -0.213 -5.332 -6.585 1.00 98.81 185 ALA A N 1
ATOM 1377 C CA . ALA A 1 185 ? 0.000 -6.519 -7.403 1.00 98.81 185 ALA A CA 1
ATOM 1378 C C . ALA A 1 185 ? 0.474 -7.729 -6.599 1.00 98.81 185 ALA A C 1
ATOM 1380 O O . ALA A 1 185 ? -0.056 -8.836 -6.742 1.00 98.81 185 ALA A O 1
ATOM 1381 N N . LEU A 1 186 ? 1.468 -7.522 -5.733 1.00 98.75 186 LEU A N 1
ATOM 1382 C CA . LEU A 1 186 ? 2.032 -8.588 -4.912 1.00 98.75 186 LEU A CA 1
ATOM 1383 C C . LEU A 1 186 ? 1.035 -9.055 -3.845 1.00 98.75 186 LEU A C 1
ATOM 1385 O O . LEU A 1 186 ? 0.888 -10.258 -3.629 1.00 98.75 186 LEU A O 1
ATOM 1389 N N . VAL A 1 187 ? 0.305 -8.133 -3.212 1.00 98.56 187 VAL A N 1
ATOM 1390 C CA . VAL A 1 187 ? -0.719 -8.484 -2.216 1.00 98.56 187 VAL A CA 1
ATOM 1391 C C . VAL A 1 187 ? -1.887 -9.244 -2.855 1.00 98.56 187 VAL A C 1
ATOM 1393 O O . VAL A 1 187 ? -2.311 -10.282 -2.338 1.00 98.56 187 VAL A O 1
ATOM 1396 N N . GLU A 1 188 ? -2.388 -8.789 -4.001 1.00 98.31 188 GLU A N 1
ATOM 1397 C CA . GLU A 1 188 ? -3.484 -9.456 -4.714 1.00 98.31 188 GLU A CA 1
ATOM 1398 C C . GLU A 1 188 ? -3.074 -10.823 -5.273 1.00 98.31 188 GLU A C 1
ATOM 1400 O O . GLU A 1 188 ? -3.863 -11.772 -5.243 1.00 98.31 188 GLU A O 1
ATOM 1405 N N . SER A 1 189 ? -1.811 -10.982 -5.682 1.00 98.25 189 SER A N 1
ATOM 1406 C CA . SER A 1 189 ? -1.259 -12.266 -6.141 1.00 98.25 189 SER A CA 1
ATOM 1407 C C . SER A 1 189 ? -1.362 -13.377 -5.088 1.00 98.25 189 SER A C 1
ATOM 1409 O O . SER A 1 189 ? -1.483 -14.557 -5.436 1.00 98.25 189 SER A O 1
ATOM 1411 N N . ILE A 1 190 ? -1.344 -13.027 -3.799 1.00 96.75 190 ILE A N 1
ATOM 1412 C CA . ILE A 1 190 ? -1.498 -13.979 -2.685 1.00 96.75 190 ILE A CA 1
ATOM 1413 C C . ILE A 1 190 ? -2.920 -13.997 -2.105 1.00 96.75 190 ILE A C 1
ATOM 1415 O O . ILE A 1 190 ? -3.166 -14.605 -1.063 1.00 96.75 190 ILE A O 1
ATOM 1419 N N . GLY A 1 191 ? -3.877 -13.389 -2.811 1.00 95.12 191 GLY A N 1
ATOM 1420 C CA . GLY A 1 191 ? -5.296 -13.407 -2.464 1.00 95.12 191 GLY A CA 1
ATOM 1421 C C . GLY A 1 191 ? -5.713 -12.353 -1.440 1.00 95.12 191 GLY A C 1
ATOM 1422 O O . GLY A 1 191 ? -6.772 -12.513 -0.831 1.00 95.12 191 GLY A O 1
ATOM 1423 N N . GLY A 1 192 ? -4.896 -11.315 -1.231 1.00 95.25 192 GLY A N 1
ATOM 1424 C CA . GLY A 1 192 ? -5.311 -10.104 -0.528 1.00 95.25 192 GLY A CA 1
ATOM 1425 C C . GLY A 1 192 ? -6.231 -9.232 -1.388 1.00 95.25 192 GLY A C 1
ATOM 1426 O O . GLY A 1 192 ? -6.360 -9.436 -2.592 1.00 95.25 192 GLY A O 1
ATOM 1427 N N . THR A 1 193 ? -6.882 -8.255 -0.762 1.00 96.19 193 THR A N 1
ATOM 1428 C CA . THR A 1 193 ? -7.716 -7.258 -1.448 1.00 96.19 193 THR A CA 1
ATOM 1429 C C . THR A 1 193 ? -7.122 -5.886 -1.210 1.00 96.19 193 THR A C 1
ATOM 1431 O O . THR A 1 193 ? -6.878 -5.528 -0.055 1.00 96.19 193 THR A O 1
ATOM 1434 N N . THR A 1 194 ? -6.891 -5.135 -2.286 1.00 96.94 194 THR A N 1
ATOM 1435 C CA . THR A 1 194 ? -6.269 -3.815 -2.202 1.00 96.94 194 THR A CA 1
ATOM 1436 C C . THR A 1 194 ? -7.089 -2.728 -2.871 1.00 96.94 194 THR A C 1
ATOM 1438 O O . THR A 1 194 ? -8.069 -2.993 -3.568 1.00 96.94 194 THR A O 1
ATOM 1441 N N . ARG A 1 195 ? -6.693 -1.486 -2.605 1.00 95.56 195 ARG A N 1
ATOM 1442 C CA . ARG A 1 195 ? -7.108 -0.292 -3.338 1.00 95.56 195 ARG A CA 1
ATOM 1443 C C . ARG A 1 195 ? -5.934 0.678 -3.420 1.00 95.56 195 ARG A C 1
ATOM 1445 O O . ARG A 1 195 ? -5.111 0.718 -2.509 1.00 95.56 195 ARG A O 1
ATOM 1452 N N . ILE A 1 196 ? -5.874 1.468 -4.487 1.00 95.25 196 ILE A N 1
ATOM 1453 C CA . ILE A 1 196 ? -4.886 2.540 -4.642 1.00 95.25 196 ILE A CA 1
ATOM 1454 C C . ILE A 1 196 ? -5.560 3.864 -4.289 1.00 95.25 196 ILE A C 1
ATOM 1456 O O . ILE A 1 196 ? -6.594 4.214 -4.862 1.00 95.25 196 ILE A O 1
ATOM 1460 N N . ILE A 1 197 ? -4.971 4.598 -3.349 1.00 91.69 197 ILE A N 1
ATOM 1461 C CA . ILE A 1 197 ? -5.433 5.919 -2.935 1.00 91.69 197 ILE A CA 1
ATOM 1462 C C . ILE A 1 197 ? -4.583 6.975 -3.621 1.00 91.69 197 ILE A C 1
ATOM 1464 O O . ILE A 1 197 ? -3.360 6.960 -3.523 1.00 91.69 197 ILE A O 1
ATOM 1468 N N . LEU A 1 198 ? -5.252 7.919 -4.281 1.00 88.25 198 LEU A N 1
ATOM 1469 C CA . LEU A 1 198 ? -4.628 9.114 -4.834 1.00 88.25 198 LEU A CA 1
ATOM 1470 C C . LEU A 1 198 ? -4.850 10.271 -3.863 1.00 88.25 198 LEU A C 1
ATOM 1472 O O . LEU A 1 198 ? -5.982 10.701 -3.635 1.00 88.25 198 LEU A O 1
ATOM 1476 N N . ALA A 1 199 ? -3.764 10.774 -3.292 1.00 83.31 199 ALA A N 1
ATOM 1477 C CA . ALA A 1 199 ? -3.771 11.911 -2.389 1.00 83.31 199 ALA A CA 1
ATOM 1478 C C . ALA A 1 199 ? -3.192 13.147 -3.078 1.00 83.31 199 ALA A C 1
ATOM 1480 O O . ALA A 1 199 ? -2.323 13.072 -3.943 1.00 83.31 199 ALA A O 1
ATOM 1481 N N . ARG A 1 200 ? -3.669 14.325 -2.678 1.00 75.19 200 ARG A N 1
ATOM 1482 C CA . ARG A 1 200 ? -3.141 15.602 -3.155 1.00 75.19 200 ARG A CA 1
ATOM 1483 C C . ARG A 1 200 ? -3.055 16.581 -2.005 1.00 75.19 200 ARG A C 1
ATOM 1485 O O . ARG A 1 200 ? -4.021 16.778 -1.272 1.00 75.19 200 ARG A O 1
ATOM 1492 N N . ASN A 1 201 ? -1.931 17.277 -1.923 1.00 69.12 201 ASN A N 1
ATOM 1493 C CA . ASN A 1 201 ? -1.792 18.464 -1.095 1.00 69.12 201 ASN A CA 1
ATOM 1494 C C . ASN A 1 201 ? -1.226 19.616 -1.938 1.00 69.12 201 ASN A C 1
ATOM 1496 O O . ASN A 1 201 ? -0.349 19.433 -2.781 1.00 69.12 201 ASN A O 1
ATOM 1500 N N . ASN A 1 202 ? -1.718 20.828 -1.687 1.00 65.06 202 ASN A N 1
ATOM 1501 C CA . ASN A 1 202 ? -1.263 22.059 -2.334 1.00 65.06 202 ASN A CA 1
ATOM 1502 C C . ASN A 1 202 ? 0.229 22.372 -2.104 1.00 65.06 202 ASN A C 1
ATOM 1504 O O . ASN A 1 202 ? 0.785 23.194 -2.828 1.00 65.06 202 ASN A O 1
ATOM 1508 N N . SER A 1 203 ? 0.873 21.761 -1.104 1.00 60.72 203 SER A N 1
ATOM 1509 C CA . SER A 1 203 ? 2.286 21.982 -0.768 1.00 60.72 203 SER A CA 1
ATOM 1510 C C . SER A 1 203 ? 3.234 20.875 -1.234 1.00 60.72 203 SER A C 1
ATOM 1512 O O . SER A 1 203 ? 4.385 21.178 -1.533 1.00 60.72 203 SER A O 1
ATOM 1514 N N . THR A 1 204 ? 2.786 19.617 -1.294 1.00 61.25 204 THR A N 1
ATOM 1515 C CA . THR A 1 204 ? 3.649 18.460 -1.613 1.00 61.25 204 THR A CA 1
ATOM 1516 C C . THR A 1 204 ? 3.339 17.813 -2.962 1.00 61.25 204 THR A C 1
ATOM 1518 O O . THR A 1 204 ? 4.125 16.993 -3.418 1.00 61.25 204 THR A O 1
ATOM 1521 N N . GLY A 1 205 ? 2.255 18.216 -3.634 1.00 70.44 205 GLY A N 1
ATOM 1522 C CA . GLY A 1 205 ? 1.852 17.656 -4.923 1.00 70.44 205 GLY A CA 1
ATOM 1523 C C . GLY A 1 205 ? 0.903 16.465 -4.785 1.00 70.44 205 GLY A C 1
ATOM 1524 O O . GLY A 1 205 ? 0.194 16.337 -3.782 1.00 70.44 205 GLY A O 1
ATOM 1525 N N . GLY A 1 206 ? 0.837 15.656 -5.842 1.00 79.69 206 GLY A N 1
ATOM 1526 C CA . GLY A 1 206 ? 0.127 14.378 -5.842 1.00 79.69 206 GLY A CA 1
ATOM 1527 C C . GLY A 1 206 ? 0.959 13.288 -5.167 1.00 79.69 206 GLY A C 1
ATOM 1528 O O . GLY A 1 206 ? 2.184 13.372 -5.158 1.00 79.69 206 GLY A O 1
ATOM 1529 N N . HIS A 1 207 ? 0.285 12.299 -4.594 1.00 87.31 207 HIS A N 1
ATOM 1530 C CA . HIS A 1 207 ? 0.868 11.086 -4.027 1.00 87.31 207 HIS A CA 1
ATOM 1531 C C . HIS A 1 207 ? -0.065 9.908 -4.304 1.00 87.31 207 HIS A C 1
ATOM 1533 O O . HIS A 1 207 ? -1.280 10.096 -4.415 1.00 87.31 207 HIS A O 1
ATOM 1539 N N . ALA A 1 208 ? 0.490 8.707 -4.379 1.00 90.94 208 ALA A N 1
ATOM 1540 C CA . ALA A 1 208 ? -0.263 7.473 -4.532 1.00 90.94 208 ALA A CA 1
ATOM 1541 C C . ALA A 1 208 ? 0.272 6.418 -3.564 1.00 90.94 208 ALA A C 1
ATOM 1543 O O . ALA A 1 208 ? 1.481 6.279 -3.404 1.00 90.94 208 ALA A O 1
ATOM 1544 N N . TYR A 1 209 ? -0.627 5.680 -2.918 1.00 94.44 209 TYR A N 1
ATOM 1545 C CA . TYR A 1 209 ? -0.259 4.591 -2.013 1.00 94.44 209 TYR A CA 1
ATOM 1546 C C . TYR A 1 209 ? -1.305 3.477 -2.037 1.00 94.44 209 TYR A C 1
ATOM 1548 O O . TYR A 1 209 ? -2.450 3.680 -2.448 1.00 94.44 209 TYR A O 1
ATOM 1556 N N . THR A 1 210 ? -0.905 2.284 -1.607 1.00 97.50 210 THR A N 1
ATOM 1557 C CA . THR A 1 210 ? -1.798 1.126 -1.492 1.00 97.50 210 THR A CA 1
ATOM 1558 C C . THR A 1 210 ? -2.436 1.078 -0.117 1.00 97.50 210 THR A C 1
ATOM 1560 O O . THR A 1 210 ? -1.795 1.356 0.895 1.00 97.50 210 THR A O 1
ATOM 1563 N N . GLU A 1 211 ? -3.676 0.614 -0.068 1.00 97.44 211 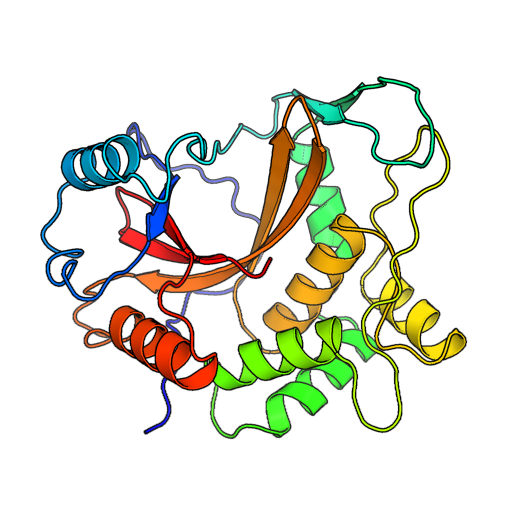GLU A N 1
ATOM 1564 C CA . GLU A 1 211 ? -4.273 0.098 1.154 1.00 97.44 211 GLU A CA 1
ATOM 1565 C C . GLU A 1 211 ? -4.698 -1.347 0.986 1.00 97.44 211 GLU A C 1
ATOM 1567 O O . GLU A 1 211 ? -5.079 -1.774 -0.105 1.00 97.44 211 GLU A O 1
ATOM 1572 N N . VAL A 1 212 ? -4.666 -2.091 2.087 1.00 97.19 212 VAL A N 1
ATOM 1573 C CA . VAL A 1 212 ? -5.083 -3.492 2.122 1.00 97.19 212 VAL A CA 1
ATOM 1574 C C . VAL A 1 212 ? -6.253 -3.683 3.078 1.00 97.19 212 VAL A C 1
ATOM 1576 O O . VAL A 1 212 ? -6.265 -3.157 4.189 1.00 97.19 212 VAL A O 1
ATOM 1579 N N . TYR A 1 213 ? -7.248 -4.450 2.652 1.00 95.69 213 TYR A N 1
ATOM 1580 C CA . TYR A 1 213 ? -8.415 -4.759 3.468 1.00 95.69 213 TYR A CA 1
ATOM 1581 C C . TYR A 1 213 ? -8.048 -5.691 4.631 1.00 95.69 213 TYR A C 1
ATOM 1583 O O . TYR A 1 213 ? -7.555 -6.797 4.409 1.00 95.69 213 TYR A O 1
ATOM 1591 N N . LEU A 1 214 ? -8.321 -5.267 5.868 1.00 92.81 214 LEU A N 1
ATOM 1592 C CA . LEU A 1 214 ? -8.098 -6.079 7.071 1.00 92.81 214 LEU A CA 1
ATOM 1593 C C . LEU A 1 214 ? -9.322 -6.913 7.458 1.00 92.81 214 LEU A C 1
ATOM 1595 O O . LEU A 1 214 ? -9.195 -7.948 8.116 1.00 92.81 214 LEU A O 1
ATOM 1599 N N . GLY A 1 215 ? -10.510 -6.461 7.064 1.00 90.19 215 GLY A N 1
ATOM 1600 C CA . GLY A 1 215 ? -11.773 -7.021 7.516 1.00 90.19 215 GLY A CA 1
ATOM 1601 C C . GLY A 1 215 ? -12.706 -5.968 8.094 1.00 90.19 215 GLY A C 1
ATOM 1602 O O . GLY A 1 215 ? -12.365 -4.796 8.241 1.00 90.19 215 GLY A O 1
ATOM 1603 N N . ARG A 1 216 ? -13.893 -6.425 8.475 1.00 88.06 216 ARG A N 1
ATOM 1604 C CA . ARG A 1 216 ? -14.887 -5.626 9.182 1.00 88.06 216 ARG A CA 1
A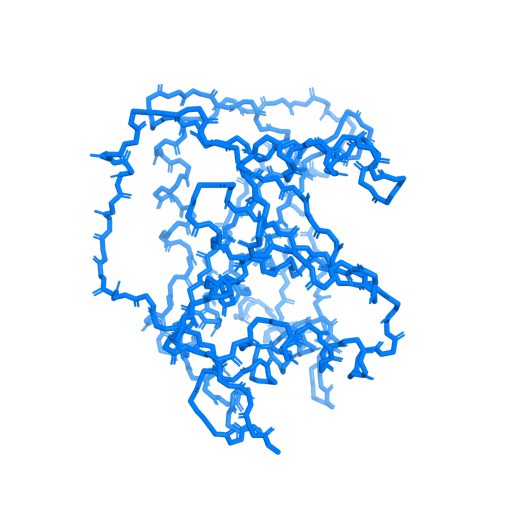TOM 1605 C C . ARG A 1 216 ? -14.650 -5.684 10.686 1.00 88.06 216 ARG A C 1
ATOM 1607 O O . ARG A 1 216 ? -14.569 -6.780 11.251 1.00 88.06 216 ARG A O 1
ATOM 1614 N N . ILE A 1 217 ? -14.616 -4.528 11.346 1.00 84.06 217 ILE A N 1
ATOM 1615 C CA . ILE A 1 217 ? -14.506 -4.482 12.807 1.00 84.06 217 ILE A CA 1
ATOM 1616 C C . ILE A 1 217 ? -15.729 -5.148 13.461 1.00 84.06 217 ILE A C 1
ATOM 1618 O O . ILE A 1 217 ? -16.863 -4.996 12.997 1.00 84.06 217 ILE A O 1
ATOM 1622 N N . ASN A 1 218 ? -15.511 -5.892 14.549 1.00 70.19 218 ASN A N 1
ATOM 1623 C CA . ASN A 1 218 ? -16.571 -6.572 15.305 1.00 70.19 218 ASN A CA 1
ATOM 1624 C C . ASN A 1 218 ? -17.499 -7.499 14.508 1.00 70.19 218 ASN A C 1
ATOM 1626 O O . ASN A 1 218 ? -18.630 -7.774 14.920 1.00 70.19 218 ASN A O 1
ATOM 1630 N N . ASN A 1 219 ? -17.023 -8.030 13.386 1.00 69.25 219 ASN A N 1
ATOM 1631 C CA . ASN A 1 219 ? -17.700 -9.143 12.751 1.00 69.25 219 ASN A CA 1
ATOM 1632 C C . ASN A 1 219 ? -17.670 -10.353 13.711 1.00 69.25 219 ASN A C 1
ATOM 1634 O O . ASN A 1 219 ? -16.606 -10.847 14.091 1.00 69.25 219 ASN A O 1
ATOM 1638 N N . SER A 1 220 ? -18.856 -10.806 14.137 1.00 60.06 220 SER A N 1
ATOM 1639 C CA . SER A 1 220 ? -19.029 -11.902 15.100 1.00 60.06 220 SER A CA 1
ATOM 1640 C C . SER A 1 220 ? -18.366 -13.200 14.648 1.00 60.06 220 SER A C 1
ATOM 1642 O O . SER A 1 220 ? -17.977 -14.008 15.489 1.00 60.06 220 SER A O 1
ATOM 1644 N N . ASP A 1 221 ? -18.201 -13.370 13.337 1.00 63.44 221 ASP A N 1
ATOM 1645 C CA . ASP A 1 221 ? -17.615 -14.564 12.738 1.00 63.44 221 ASP A CA 1
ATOM 1646 C C . ASP A 1 221 ? -16.076 -14.533 12.753 1.00 63.44 221 ASP A C 1
ATOM 1648 O O . ASP A 1 221 ? -15.445 -15.586 12.669 1.00 63.44 221 ASP A O 1
ATOM 1652 N N . SER A 1 222 ? -15.458 -13.351 12.891 1.00 63.97 222 SER A N 1
ATOM 1653 C CA . SER A 1 222 ? -13.996 -13.171 12.889 1.00 63.97 222 SER A CA 1
ATOM 1654 C C . SER A 1 222 ? -13.398 -12.806 14.254 1.00 63.97 222 SER A C 1
ATOM 1656 O O . SER A 1 222 ? -12.180 -12.735 14.381 1.00 63.97 222 SER A O 1
ATOM 1658 N N . GLY A 1 223 ? -14.215 -12.622 15.298 1.00 65.69 223 GLY A N 1
ATOM 1659 C CA . GLY A 1 223 ? -13.753 -12.623 16.693 1.00 65.69 223 GLY A CA 1
ATOM 1660 C C . GLY A 1 223 ? -12.755 -11.520 17.078 1.00 65.69 223 GLY A C 1
ATOM 1661 O O . GLY A 1 223 ? -11.870 -11.777 17.890 1.00 65.69 223 GLY A O 1
ATOM 1662 N N . GLY A 1 224 ? -12.879 -10.314 16.511 1.00 78.50 224 GLY A N 1
ATOM 1663 C CA . GLY A 1 224 ? -11.967 -9.192 16.804 1.00 78.50 224 GLY A CA 1
ATOM 1664 C C . GLY A 1 224 ? -10.624 -9.274 16.066 1.00 78.50 224 GLY A C 1
ATOM 1665 O O . GLY A 1 224 ? -9.595 -8.813 16.556 1.00 78.50 224 GLY A O 1
ATOM 1666 N N . GLN A 1 225 ? -10.616 -9.928 14.900 1.00 85.06 225 GLN A N 1
ATOM 1667 C CA . GLN A 1 225 ? -9.430 -10.124 14.064 1.00 85.06 225 GLN A CA 1
ATOM 1668 C C . GLN A 1 225 ? -8.727 -8.811 13.698 1.00 85.06 225 GLN A C 1
ATOM 1670 O O . GLN A 1 225 ? -7.503 -8.766 13.746 1.00 85.06 225 GLN A O 1
ATOM 1675 N N . VAL A 1 226 ? -9.470 -7.751 13.360 1.00 88.88 226 VAL A N 1
ATOM 1676 C CA . VAL A 1 226 ? -8.881 -6.458 12.972 1.00 88.88 226 VAL A CA 1
ATOM 1677 C C . VAL A 1 226 ? -8.085 -5.868 14.134 1.00 88.88 226 VAL A C 1
ATOM 1679 O O . VAL A 1 226 ? -6.931 -5.492 13.961 1.00 88.88 226 VAL A O 1
ATOM 1682 N N . GLU A 1 227 ? -8.654 -5.854 15.335 1.00 86.50 227 GLU A N 1
ATOM 1683 C CA . GLU A 1 227 ? -7.998 -5.353 16.541 1.00 86.50 227 GLU A CA 1
ATOM 1684 C C . GLU A 1 227 ? -6.740 -6.164 16.869 1.00 86.50 227 GLU A C 1
ATOM 1686 O O . GLU A 1 227 ? -5.684 -5.589 17.129 1.00 86.50 227 GLU A O 1
ATOM 1691 N N . ALA A 1 228 ? -6.818 -7.494 16.758 1.00 88.12 228 ALA A N 1
ATOM 1692 C CA . ALA A 1 228 ? -5.665 -8.367 16.951 1.00 88.12 228 ALA A CA 1
ATOM 1693 C C . ALA A 1 228 ? -4.549 -8.109 15.920 1.00 88.12 228 ALA A C 1
ATOM 1695 O O . ALA A 1 228 ? -3.371 -8.131 16.280 1.00 88.12 228 ALA A O 1
ATOM 1696 N N . ILE A 1 229 ? -4.900 -7.846 14.653 1.00 91.81 229 ILE A N 1
ATOM 1697 C CA . ILE A 1 229 ? -3.942 -7.453 13.608 1.00 91.81 229 ILE A CA 1
ATOM 1698 C C . ILE A 1 229 ? -3.252 -6.140 13.987 1.00 91.81 229 ILE A C 1
ATOM 1700 O O . ILE A 1 229 ? -2.028 -6.050 13.914 1.00 91.81 229 ILE A O 1
ATOM 1704 N N . ILE A 1 230 ? -4.019 -5.130 14.396 1.00 90.75 230 ILE A N 1
ATOM 1705 C CA . ILE A 1 230 ? -3.485 -3.811 14.748 1.00 90.75 230 ILE A CA 1
ATOM 1706 C C . ILE A 1 230 ? -2.540 -3.892 15.949 1.00 90.75 230 ILE A C 1
ATOM 1708 O O . ILE A 1 230 ? -1.458 -3.304 15.910 1.00 90.75 230 ILE A O 1
ATOM 1712 N N . ASP A 1 231 ? -2.919 -4.617 17.000 1.00 89.31 231 ASP A N 1
ATOM 1713 C CA . ASP A 1 231 ? -2.069 -4.792 18.181 1.00 89.31 231 ASP A CA 1
ATOM 1714 C C . ASP A 1 231 ? -0.771 -5.520 17.822 1.00 89.31 231 ASP A C 1
ATOM 1716 O O . ASP A 1 231 ? 0.315 -5.105 18.235 1.00 89.31 231 ASP A O 1
ATOM 1720 N N . TRP A 1 232 ? -0.867 -6.549 16.976 1.00 92.81 232 TRP A N 1
ATOM 1721 C CA . TRP A 1 232 ? 0.306 -7.248 16.465 1.00 92.81 232 TRP A CA 1
ATOM 1722 C C . TRP A 1 232 ? 1.207 -6.334 15.625 1.00 92.81 232 TRP A C 1
ATOM 1724 O O . TRP A 1 232 ? 2.424 -6.383 15.782 1.00 92.81 232 TRP A O 1
ATOM 1734 N N . LEU A 1 233 ? 0.645 -5.475 14.767 1.00 93.50 233 LEU A N 1
ATOM 1735 C CA . LEU A 1 233 ? 1.414 -4.522 13.958 1.00 93.50 233 LEU A CA 1
ATOM 1736 C C . LEU A 1 233 ? 2.157 -3.502 14.825 1.00 93.50 233 LEU A C 1
ATOM 1738 O O . LEU A 1 233 ? 3.325 -3.229 14.561 1.00 93.50 233 LEU A O 1
ATOM 1742 N N . LYS A 1 234 ? 1.518 -2.976 15.877 1.00 91.62 234 LYS A N 1
ATOM 1743 C CA . LYS A 1 234 ? 2.167 -2.057 16.828 1.00 91.62 234 LYS A CA 1
ATOM 1744 C C . LYS A 1 234 ? 3.371 -2.696 17.503 1.00 91.62 234 LYS A C 1
ATOM 1746 O O . LYS A 1 234 ? 4.435 -2.089 17.549 1.00 91.62 234 LYS A O 1
ATOM 1751 N N . GLU A 1 235 ? 3.215 -3.930 17.983 1.00 92.50 235 GLU A N 1
ATOM 1752 C CA . GLU A 1 235 ? 4.314 -4.685 18.590 1.00 92.50 235 GLU A CA 1
ATOM 1753 C C . GLU A 1 235 ? 5.413 -4.989 17.563 1.00 92.50 235 GLU A C 1
ATOM 1755 O O . GLU A 1 235 ? 6.597 -4.784 17.826 1.00 92.50 235 GLU A O 1
ATOM 1760 N N . LYS A 1 236 ? 5.026 -5.455 16.371 1.00 92.50 236 LYS A N 1
ATOM 1761 C CA . LYS A 1 236 ? 5.950 -5.868 15.312 1.00 92.50 236 LYS A CA 1
ATOM 1762 C C . LYS A 1 236 ? 6.798 -4.713 14.782 1.00 92.50 236 LYS A C 1
ATOM 1764 O O . LYS A 1 236 ? 7.970 -4.932 14.474 1.00 92.50 236 LYS A O 1
ATOM 1769 N N . LEU A 1 237 ? 6.195 -3.537 14.625 1.00 89.38 237 LEU A N 1
ATOM 1770 C CA . LEU A 1 237 ? 6.817 -2.354 14.029 1.00 89.38 237 LEU A CA 1
ATOM 1771 C C . LEU A 1 237 ? 7.398 -1.387 15.071 1.00 89.38 237 LEU A C 1
ATOM 1773 O O . LEU A 1 237 ? 7.961 -0.371 14.673 1.00 89.38 237 LEU A O 1
ATOM 1777 N N . ASP A 1 238 ? 7.269 -1.6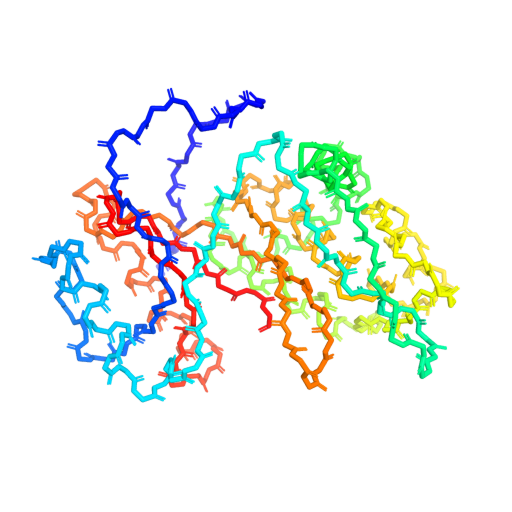90 16.369 1.00 90.62 238 ASP A N 1
ATOM 1778 C CA . ASP A 1 238 ? 7.595 -0.772 17.473 1.00 90.62 238 ASP A CA 1
ATOM 1779 C C . ASP A 1 238 ? 6.934 0.606 17.274 1.00 90.62 238 ASP A C 1
ATOM 1781 O O . ASP A 1 238 ? 7.565 1.662 17.333 1.00 90.62 238 ASP A O 1
ATOM 1785 N N . ALA A 1 239 ? 5.640 0.577 16.938 1.00 87.00 239 ALA A N 1
ATOM 1786 C CA . ALA A 1 239 ? 4.870 1.748 16.545 1.00 87.00 239 ALA A CA 1
ATOM 1787 C C . ALA A 1 239 ? 3.757 2.048 17.554 1.00 87.00 239 ALA A C 1
ATOM 1789 O O . ALA A 1 239 ? 2.942 1.189 17.890 1.00 87.00 239 ALA A O 1
ATOM 1790 N N . ASP A 1 240 ? 3.651 3.312 17.967 1.00 84.12 240 ASP A N 1
ATOM 1791 C CA . ASP A 1 240 ? 2.571 3.765 18.855 1.00 84.12 240 ASP A CA 1
ATOM 1792 C C . ASP A 1 240 ? 1.197 3.754 18.160 1.00 84.12 240 ASP A C 1
ATOM 1794 O O . ASP A 1 240 ? 0.148 3.627 18.804 1.00 84.12 240 ASP A O 1
ATOM 1798 N N . LYS A 1 241 ? 1.190 3.927 16.832 1.00 86.00 241 LYS A N 1
ATOM 1799 C CA . LYS A 1 241 ? -0.005 4.155 16.013 1.00 86.00 241 LYS A CA 1
ATOM 1800 C C . LYS A 1 241 ? 0.070 3.374 14.715 1.00 86.00 241 LYS A C 1
ATOM 1802 O O . LYS A 1 241 ? 1.132 3.261 14.115 1.00 86.00 241 LYS A O 1
ATOM 1807 N N . ILE A 1 242 ? -1.096 2.913 14.277 1.00 90.69 242 ILE A N 1
ATOM 1808 C CA . ILE A 1 242 ? -1.316 2.330 12.957 1.00 90.69 242 ILE A CA 1
ATOM 1809 C C . ILE A 1 242 ? -2.431 3.136 12.299 1.00 90.69 242 ILE A C 1
ATOM 1811 O O . ILE A 1 242 ? -3.497 3.322 12.895 1.00 90.69 242 ILE A O 1
ATOM 1815 N N . TYR A 1 243 ? -2.150 3.648 11.104 1.00 90.75 243 TYR A N 1
ATOM 1816 C CA . TYR A 1 243 ? -3.084 4.448 10.324 1.00 90.75 243 TYR A CA 1
ATOM 1817 C C . TYR A 1 243 ? -3.926 3.537 9.436 1.00 90.75 243 TYR A C 1
ATOM 1819 O O . TYR A 1 243 ? -3.419 2.627 8.780 1.00 90.75 243 TYR A O 1
ATOM 1827 N N . THR A 1 244 ? -5.229 3.778 9.443 1.00 92.06 244 THR A N 1
ATOM 1828 C CA . THR A 1 244 ? -6.216 3.011 8.687 1.00 92.06 244 THR A CA 1
ATOM 1829 C C . THR A 1 244 ? -7.268 3.947 8.115 1.00 92.06 244 THR A C 1
ATOM 1831 O O . THR A 1 244 ? -7.352 5.108 8.514 1.00 92.06 244 THR A O 1
ATOM 1834 N N . HIS A 1 245 ? -8.104 3.427 7.233 1.00 91.75 245 HIS A N 1
ATOM 1835 C CA . HIS A 1 245 ? -9.396 4.010 6.914 1.00 91.75 245 HIS A CA 1
ATOM 1836 C C . HIS A 1 245 ? -10.512 3.066 7.346 1.00 91.75 245 HIS A C 1
ATOM 1838 O O . HIS A 1 245 ? -10.337 1.843 7.346 1.00 91.75 245 HIS A O 1
ATOM 1844 N N . ILE A 1 246 ? -11.648 3.639 7.733 1.00 90.56 246 ILE A N 1
ATOM 1845 C CA . ILE A 1 246 ? -12.855 2.891 8.061 1.00 90.56 246 ILE A CA 1
ATOM 1846 C C . ILE A 1 246 ? -14.032 3.432 7.260 1.00 90.56 246 ILE A C 1
ATOM 1848 O O . ILE A 1 246 ? -14.363 4.620 7.314 1.00 90.56 246 ILE A O 1
ATOM 1852 N N . ASP A 1 247 ? -14.710 2.526 6.569 1.00 89.12 247 ASP A N 1
ATOM 1853 C CA . ASP A 1 247 ? -16.005 2.829 5.986 1.00 89.12 247 ASP A CA 1
ATOM 1854 C C . ASP A 1 247 ? -17.031 2.922 7.122 1.00 89.12 247 ASP A C 1
ATOM 1856 O O . ASP A 1 247 ? -17.245 1.987 7.899 1.00 89.12 247 ASP A O 1
ATOM 1860 N N . THR A 1 248 ? -17.639 4.092 7.272 1.00 85.00 248 THR A N 1
ATOM 1861 C CA . THR A 1 248 ? -18.472 4.404 8.438 1.00 85.00 248 THR A CA 1
ATOM 1862 C C . THR A 1 248 ? -19.770 3.598 8.499 1.00 85.00 248 THR A C 1
ATOM 1864 O O . THR A 1 248 ? -20.317 3.449 9.595 1.00 85.00 248 THR A O 1
ATOM 1867 N N . ASP A 1 249 ? -20.221 3.009 7.391 1.00 83.44 249 ASP A N 1
ATOM 1868 C CA . ASP A 1 249 ? -21.469 2.248 7.308 1.00 83.44 249 ASP A CA 1
ATOM 1869 C C . ASP A 1 249 ? -21.229 0.740 7.430 1.00 83.44 249 ASP A C 1
ATOM 1871 O O . ASP A 1 249 ? -21.829 0.057 8.270 1.00 83.44 249 ASP A O 1
ATOM 1875 N N . THR A 1 250 ? -20.324 0.210 6.613 1.00 86.56 250 THR A N 1
ATOM 1876 C CA . THR A 1 250 ? -19.948 -1.209 6.607 1.00 86.56 250 THR A CA 1
ATOM 1877 C C . THR A 1 250 ? -19.044 -1.562 7.781 1.00 86.56 250 THR A C 1
ATOM 1879 O O . THR A 1 250 ? -19.122 -2.682 8.280 1.00 86.56 250 THR A O 1
ATOM 1882 N N . LYS A 1 251 ? -18.265 -0.599 8.286 1.00 86.31 251 LYS A N 1
ATOM 1883 C CA . LYS A 1 251 ? -17.179 -0.789 9.258 1.00 86.31 251 LYS A CA 1
ATOM 1884 C C . LYS A 1 251 ? -16.018 -1.635 8.734 1.00 86.31 251 LYS A C 1
ATOM 1886 O O . LYS A 1 251 ? -15.297 -2.251 9.525 1.00 86.31 251 LYS A O 1
ATOM 1891 N N . ASP A 1 252 ? -15.863 -1.675 7.418 1.00 91.25 252 ASP A N 1
ATOM 1892 C CA . ASP A 1 252 ? -14.720 -2.272 6.742 1.00 91.25 252 ASP A CA 1
ATOM 1893 C C . ASP A 1 252 ? -13.473 -1.423 6.999 1.00 91.25 252 ASP A C 1
ATOM 1895 O O . ASP A 1 252 ? -13.518 -0.197 6.897 1.00 91.25 252 ASP A O 1
ATOM 1899 N N . VAL A 1 253 ? 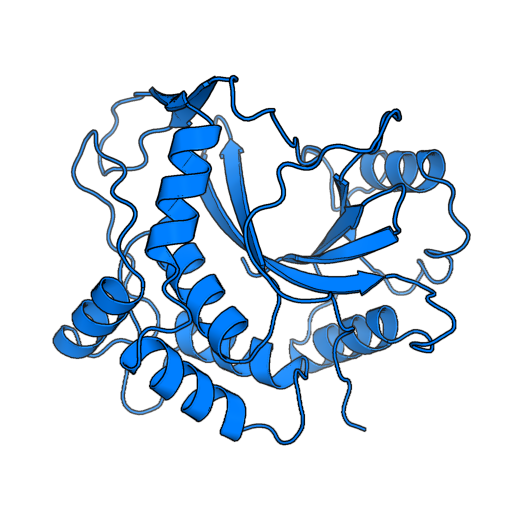-12.372 -2.081 7.366 1.00 92.25 253 VAL A N 1
ATOM 1900 C CA . VAL A 1 253 ? -11.113 -1.436 7.748 1.00 92.25 253 VAL A CA 1
ATOM 1901 C C . VAL A 1 253 ? -10.039 -1.715 6.707 1.00 92.25 253 VAL A C 1
ATOM 1903 O O . VAL A 1 253 ? -9.804 -2.864 6.320 1.00 92.25 253 VAL A O 1
ATOM 1906 N N . TRP A 1 254 ? -9.352 -0.653 6.305 1.00 94.88 254 TRP A N 1
ATOM 1907 C CA . TRP A 1 254 ? -8.281 -0.659 5.318 1.00 94.88 254 TRP A CA 1
ATOM 1908 C C . TRP A 1 254 ? -6.991 -0.171 5.971 1.00 94.88 254 TRP A C 1
ATOM 1910 O O . TRP A 1 254 ? -6.960 0.907 6.558 1.00 94.88 254 TRP A O 1
ATOM 1920 N N . LEU A 1 255 ? -5.932 -0.974 5.913 1.00 95.69 255 LEU A N 1
ATOM 1921 C CA . LEU A 1 255 ? -4.610 -0.607 6.409 1.00 95.69 255 LEU A CA 1
ATOM 1922 C C . LEU A 1 255 ? -3.882 0.235 5.371 1.00 95.69 255 LEU A C 1
ATOM 1924 O O . LEU A 1 255 ? -3.729 -0.202 4.232 1.00 95.69 255 LEU A O 1
ATOM 1928 N N . ASN A 1 256 ? -3.388 1.391 5.801 1.00 94.62 256 ASN A N 1
ATOM 1929 C CA . ASN A 1 256 ? -2.539 2.254 4.997 1.00 94.62 256 ASN A CA 1
ATOM 1930 C C . ASN A 1 256 ? -1.116 1.663 4.902 1.00 94.62 256 ASN A C 1
ATOM 1932 O O . ASN A 1 256 ? -0.531 1.310 5.928 1.00 94.62 256 ASN A O 1
ATOM 1936 N N . LEU A 1 257 ? -0.590 1.519 3.678 1.00 95.06 257 LEU A N 1
ATOM 1937 C CA . LEU A 1 257 ? 0.735 0.951 3.385 1.00 95.06 257 LEU A CA 1
ATOM 1938 C C . LEU A 1 257 ? 1.720 1.992 2.814 1.00 95.06 257 LEU A C 1
ATOM 1940 O O . LEU A 1 257 ? 2.576 1.633 2.006 1.00 95.06 257 LEU A O 1
ATOM 1944 N N . ASP A 1 258 ? 1.586 3.259 3.208 1.00 89.56 258 ASP A N 1
ATOM 1945 C CA . ASP A 1 258 ? 2.574 4.330 2.982 1.00 89.56 258 ASP A CA 1
ATOM 1946 C C . ASP A 1 258 ? 3.686 4.286 4.058 1.00 89.56 258 ASP A C 1
ATOM 1948 O O . ASP A 1 258 ? 3.377 4.380 5.268 1.00 89.56 258 ASP A O 1
#

Solvent-accessible surface area (backbone atoms only — not comparable to full-atom values): 14479 Å² total; per-residue (Å²): 135,88,57,56,50,60,88,75,90,87,78,81,88,74,80,91,83,86,73,97,64,92,68,47,37,31,56,41,68,64,48,97,82,54,89,52,67,69,79,50,51,43,68,52,52,54,50,49,34,77,68,31,81,90,41,67,90,63,69,65,60,80,84,81,56,52,90,41,72,43,77,41,53,44,69,11,71,63,99,61,94,45,67,45,80,42,47,40,41,58,48,51,56,49,52,64,66,18,21,44,36,83,39,66,67,41,26,51,54,25,48,60,42,27,67,78,40,88,77,72,53,29,59,65,29,53,49,41,46,51,49,31,44,63,58,27,60,99,85,26,40,21,54,42,80,41,72,44,60,68,83,35,82,76,78,46,38,23,62,56,26,38,55,51,5,59,76,69,49,18,54,20,46,31,42,49,51,35,48,20,28,35,53,37,12,29,42,37,38,61,71,45,53,65,51,78,47,80,46,76,44,100,86,80,43,47,48,36,29,26,30,37,56,42,33,46,56,66,38,84,91,58,74,45,42,44,60,54,48,51,56,50,47,27,65,74,66,75,34,90,65,53,58,29,36,31,32,39,74,80,36,39,32,30,40,60,68,118

InterPro domains:
  IPR002931 Transglutaminase-like [PF01841] (121-214)
  IPR038765 Papain-like cysteine peptidase superfamily [SSF54001] (117-216)

Sequence (258 aa):
MQITMAHGAIWLCMVLLIGSGSAADVPFVFNQSTSGVAGYTSAQIEQDHTTSPDLAGVPIVSSPSDNESLEIPITGGGSGSGTQEKNIGELKRTLDARVEPDNPRVRDEAVVLALKYPGEKTIDQIVSIYDYLKNGDESKKGWGYVSDPRGIDDFMFANQTLRNGERANCVGGGDCDDFAILMSALVESIGGTTRIILARNNSTGGHAYTEVYLGRINNSDSGGQVEAIIDWLKEKLDADKIYTHIDTDTKDVWLNLD

Secondary structure (DSSP, 8-state):
---BPPPPPP-S--------S---EEEEEE-TT-TTGGG--HHHHHHHHHH-GGGTT-PPBP---TT-EEEEE--SSSS---EEEEEHHHHHHHHHHHH-TT-HHHHHHHHHHHTTS-SSSBHHHHHHHHHHHHHB-SSSBS-EE-PPPTT------HHHHHHHHHHHTBS-EESHHHHHHHHHHHHHHTT--EEEEEEEETTTEEEEEEEEEEEETT-TTTTTHHHHHHHHHHHHHT-S-EEEEEETTT-EEEEE--

Foldseek 3Di:
DFQAFDDDDDDDDDPPPDDPDPWWWAKDKDFPPPPCLPVDALVRRVVCCPPDPVNVPPDIADDDGQQDWDFAFQFADDPDRHTDIDRNVVVVVVLVQQLPLVDPVLLVVLCVQQVVDDDARTVVSLVSLLCCQAANDPFAGHEAEDGDHPPDDDQHRLVVQCVVRVVVRHRGYYHQNNSQSSSQSSSVSRPWHKDKGWDADPPNGIGIHMKTWRFAAPPVVSPRSSVVSFVVCCVVVVHSIWMWIAGNPRNTIIGTSD

Mean predicted aligned error: 8.12 Å

Radius of gyration: 18.37 Å; Cα contacts (8 Å, |Δi|>4): 460; chains: 1; bounding box: 49×43×42 Å

pLDDT: mean 82.68, std 17.98, range [23.27, 98.81]